Protein AF-A0A9D2N8C0-F1 (afdb_monomer)

Nearest PDB structures (foldseek):
  5eog-assembly4_F  TM=1.673E-01  e=1.410E-01  Homo sapiens
  2wl3-assembly1_C  TM=3.427E-01  e=4.414E+00  Rhodococcus sp. DK17
  4atb-assembly1_B  TM=2.463E-01  e=3.775E+00  Mus musculus

Solvent-accessible surface area (backbone atoms only — not comparable to full-atom values): 15698 Å² total; per-residue (Å²): 133,60,68,66,47,72,67,53,50,24,55,53,46,34,54,36,52,54,32,38,54,67,39,87,45,42,54,33,35,35,32,90,87,42,79,41,67,64,66,92,49,66,66,64,47,46,54,51,28,45,55,37,41,67,72,42,58,82,53,75,81,40,55,44,54,40,37,38,35,33,47,39,21,82,83,27,90,68,51,71,66,65,55,70,70,45,52,57,70,43,61,52,47,71,92,53,39,54,9,44,42,78,42,77,94,65,50,26,37,40,38,29,33,46,66,55,52,35,34,39,41,28,62,44,80,46,77,35,88,86,39,76,72,60,73,79,76,75,75,75,73,76,70,76,74,62,89,44,81,58,77,58,66,65,59,54,20,35,53,42,32,48,51,55,51,21,49,54,28,46,78,66,71,37,51,71,63,13,40,55,39,26,50,51,45,41,50,50,36,52,49,64,67,65,53,74,80,45,67,74,92,50,78,83,78,74,79,84,85,75,90,78,72,67,70,40,75,74,39,63,37,85,72,43,87,78,60,56,92,49,65,70,57,27,53,39,42,11,43,43,45,16,23,48,58,37,36,46,55,55,47,40,76,61,33,81,87,55,74,81,53,56,66,43,53,49,44,40,49,50,43,51,47,72,67,73,71,114

Structure (mmCIF, N/CA/C/O backbone):
data_AF-A0A9D2N8C0-F1
#
_entry.id   AF-A0A9D2N8C0-F1
#
loop_
_atom_site.group_PDB
_atom_site.id
_atom_site.type_symbol
_atom_site.label_atom_id
_atom_site.label_alt_id
_atom_site.label_comp_id
_atom_site.label_asym_id
_atom_site.label_entity_id
_atom_site.label_seq_id
_atom_site.pdbx_PDB_ins_code
_atom_site.Cartn_x
_atom_site.Cartn_y
_atom_site.Cartn_z
_atom_site.occupancy
_atom_site.B_iso_or_equiv
_atom_site.auth_seq_id
_atom_site.auth_comp_id
_atom_site.auth_asym_id
_atom_site.auth_atom_id
_atom_site.pdbx_PDB_model_num
ATOM 1 N N . MET A 1 1 ? 2.439 -18.214 -5.851 1.00 65.38 1 MET A N 1
ATOM 2 C CA . MET A 1 1 ? 1.787 -17.549 -6.999 1.00 65.38 1 MET A CA 1
ATOM 3 C C . MET A 1 1 ? 0.787 -16.574 -6.408 1.00 65.38 1 MET A C 1
ATOM 5 O O . MET A 1 1 ? 0.102 -16.974 -5.479 1.00 65.38 1 MET A O 1
ATOM 9 N N . ILE A 1 2 ? 0.792 -15.310 -6.834 1.00 83.88 2 ILE A N 1
ATOM 10 C CA . ILE A 1 2 ? -0.187 -14.323 -6.356 1.00 83.88 2 ILE A CA 1
ATOM 11 C C . ILE A 1 2 ? -1.500 -14.554 -7.097 1.00 83.88 2 ILE A C 1
ATOM 13 O O . ILE A 1 2 ? -1.480 -14.752 -8.309 1.00 83.88 2 ILE A O 1
ATOM 17 N N . GLU A 1 3 ? -2.610 -14.519 -6.367 1.00 83.88 3 GLU A N 1
ATOM 18 C CA . GLU A 1 3 ? -3.951 -14.600 -6.930 1.00 83.88 3 GLU A CA 1
ATOM 19 C C . GLU A 1 3 ? -4.860 -13.574 -6.246 1.00 83.88 3 GLU A C 1
ATOM 21 O O . GLU A 1 3 ? -5.157 -13.671 -5.053 1.00 83.88 3 GLU A O 1
ATOM 26 N N . ILE A 1 4 ? -5.280 -12.560 -7.003 1.00 85.44 4 ILE A N 1
ATOM 27 C CA . ILE A 1 4 ? -6.142 -11.484 -6.507 1.00 85.44 4 ILE A CA 1
ATOM 28 C C . ILE A 1 4 ? -7.529 -11.693 -7.102 1.00 85.44 4 ILE A C 1
ATOM 30 O O . ILE A 1 4 ? -7.830 -11.272 -8.220 1.00 85.44 4 ILE A O 1
ATOM 34 N N . ASN A 1 5 ? -8.375 -12.388 -6.354 1.00 86.62 5 ASN A N 1
ATOM 35 C CA . ASN A 1 5 ? -9.748 -12.671 -6.732 1.00 86.62 5 ASN A CA 1
ATOM 36 C C . ASN A 1 5 ? -10.676 -12.349 -5.547 1.00 86.62 5 ASN A C 1
ATOM 38 O O . ASN A 1 5 ? -10.231 -11.959 -4.466 1.00 86.62 5 ASN A O 1
ATOM 42 N N . ARG A 1 6 ? -11.989 -12.480 -5.746 1.00 89.38 6 ARG A N 1
ATOM 43 C CA . ARG A 1 6 ? -12.957 -12.177 -4.683 1.00 89.38 6 ARG A CA 1
ATOM 44 C C . ARG A 1 6 ? -12.774 -13.069 -3.460 1.00 89.38 6 ARG A C 1
ATOM 46 O O . ARG A 1 6 ? -12.931 -12.584 -2.352 1.00 89.38 6 ARG A O 1
ATOM 53 N N . GLU A 1 7 ? -12.466 -14.347 -3.641 1.00 90.25 7 GLU A N 1
ATOM 54 C CA . GLU A 1 7 ? -12.289 -15.292 -2.537 1.00 90.25 7 GLU A CA 1
ATOM 55 C C . GLU A 1 7 ? -11.093 -14.907 -1.666 1.00 90.25 7 GLU A C 1
ATOM 57 O O . GLU A 1 7 ? -11.271 -14.683 -0.469 1.00 90.25 7 GLU A O 1
ATOM 62 N N . THR A 1 8 ? -9.923 -14.686 -2.272 1.00 90.06 8 THR A N 1
ATOM 63 C CA . THR A 1 8 ? -8.728 -14.271 -1.529 1.00 90.06 8 THR A CA 1
ATOM 64 C C . THR A 1 8 ? -8.948 -12.926 -0.837 1.00 90.06 8 THR A C 1
ATOM 66 O O . THR A 1 8 ? -8.612 -12.772 0.336 1.00 90.06 8 THR A O 1
ATOM 69 N N . MET A 1 9 ? -9.600 -11.964 -1.502 1.00 91.31 9 MET A N 1
ATOM 70 C CA . MET A 1 9 ? -9.931 -10.669 -0.894 1.00 91.31 9 MET A CA 1
ATOM 71 C C . MET A 1 9 ? -10.890 -10.787 0.294 1.00 91.31 9 MET A C 1
ATOM 73 O O . MET A 1 9 ? -10.751 -10.038 1.260 1.00 91.31 9 MET A O 1
ATOM 77 N N . ARG A 1 10 ? -11.856 -11.712 0.252 1.00 93.62 10 ARG A N 1
ATOM 78 C CA . ARG A 1 10 ? -12.781 -11.954 1.372 1.00 93.62 10 ARG A CA 1
ATOM 79 C C . ARG A 1 10 ? -12.051 -12.522 2.578 1.00 93.62 10 ARG A C 1
ATOM 81 O O . ARG A 1 10 ? -12.295 -12.067 3.694 1.00 93.62 10 ARG A O 1
ATOM 88 N N . GLU A 1 11 ? -11.173 -13.495 2.358 1.00 92.25 11 GLU A N 1
ATOM 89 C CA . GLU A 1 11 ? -10.385 -14.108 3.427 1.00 92.25 11 GLU A CA 1
ATOM 90 C C . GLU A 1 11 ? -9.458 -13.090 4.087 1.00 92.25 11 GLU A C 1
ATOM 92 O O . GLU A 1 11 ? -9.459 -12.953 5.311 1.00 92.25 11 GLU A O 1
ATOM 97 N N . GLU A 1 12 ? -8.727 -12.322 3.284 1.00 92.12 12 GLU A N 1
ATOM 98 C CA . GLU A 1 12 ? -7.815 -11.291 3.774 1.00 92.12 12 GLU A CA 1
ATOM 99 C C . GLU A 1 12 ? -8.561 -10.176 4.508 1.00 92.12 12 GLU A C 1
ATOM 101 O O . GLU A 1 12 ? -8.192 -9.838 5.635 1.00 92.12 12 GLU A O 1
ATOM 106 N N . LEU A 1 13 ? -9.665 -9.663 3.948 1.00 93.75 13 LEU A N 1
ATOM 107 C CA . LEU A 1 13 ? -10.483 -8.657 4.626 1.00 93.75 13 LEU A CA 1
ATOM 108 C C . LEU A 1 13 ? -11.031 -9.178 5.961 1.00 93.75 13 LEU A C 1
ATOM 110 O O . LEU A 1 13 ? -11.012 -8.447 6.951 1.00 93.75 13 LEU A O 1
ATOM 114 N N . LEU A 1 14 ? -11.484 -10.435 6.017 1.00 94.38 14 LEU A N 1
ATOM 115 C CA . LEU A 1 14 ? -11.948 -11.051 7.259 1.00 94.38 14 LEU A CA 1
ATOM 116 C C . LEU A 1 14 ? -10.837 -11.069 8.318 1.00 94.38 14 LEU A C 1
ATOM 118 O O . LEU A 1 14 ? -11.088 -10.684 9.459 1.00 94.38 14 LEU A O 1
ATOM 122 N N . GLN A 1 15 ? -9.605 -11.452 7.960 1.00 92.50 15 GLN A N 1
ATOM 123 C CA . GLN A 1 15 ? -8.479 -11.432 8.905 1.00 92.50 15 GLN A CA 1
ATOM 124 C C . GLN A 1 15 ? -8.152 -10.015 9.397 1.00 92.50 15 GLN A C 1
ATOM 126 O O . GLN A 1 15 ? -7.870 -9.824 10.588 1.00 92.50 15 GLN A O 1
ATOM 131 N N . ARG A 1 16 ? -8.236 -9.001 8.521 1.00 93.00 16 ARG A N 1
ATOM 132 C CA . ARG A 1 16 ? -8.057 -7.599 8.935 1.00 93.00 16 ARG A CA 1
ATOM 133 C C . ARG A 1 16 ? -9.164 -7.160 9.882 1.00 93.00 16 ARG A C 1
ATOM 135 O O . ARG A 1 16 ? -8.855 -6.627 10.940 1.00 93.00 16 ARG A O 1
ATOM 142 N N . LEU A 1 17 ? -10.429 -7.447 9.579 1.00 94.56 17 LEU A N 1
ATOM 143 C CA . LEU A 1 17 ? -11.553 -7.110 10.459 1.00 94.56 17 LEU A CA 1
ATOM 144 C C . LEU A 1 17 ? -11.454 -7.795 11.828 1.00 94.56 17 LEU A C 1
ATOM 146 O O . LEU A 1 17 ? -11.720 -7.150 12.839 1.00 94.56 17 LEU A O 1
ATOM 150 N N . ILE A 1 18 ? -11.008 -9.055 11.888 1.00 93.75 18 ILE A N 1
ATOM 151 C CA . ILE A 1 18 ? -10.730 -9.749 13.158 1.00 93.75 18 ILE A CA 1
ATOM 152 C C . ILE A 1 18 ? -9.660 -8.993 13.957 1.00 93.75 18 ILE A C 1
ATOM 154 O O . ILE A 1 18 ? -9.837 -8.749 15.150 1.00 93.75 18 ILE A O 1
ATOM 158 N N . SER A 1 19 ? -8.570 -8.581 13.303 1.00 92.88 19 SER A N 1
ATOM 159 C CA . SER A 1 19 ? -7.482 -7.834 13.949 1.00 92.88 19 SER A CA 1
ATOM 160 C C . SER A 1 19 ? -7.954 -6.462 14.441 1.00 92.88 19 SER A C 1
ATOM 162 O O . SER A 1 19 ? -7.732 -6.110 15.597 1.00 92.88 19 SER A O 1
ATOM 164 N N . ILE A 1 20 ? -8.682 -5.724 13.603 1.00 94.56 20 ILE A N 1
ATOM 165 C CA . ILE A 1 20 ? -9.275 -4.418 13.915 1.00 94.56 20 ILE A CA 1
ATOM 166 C C . ILE A 1 20 ? -10.209 -4.527 15.127 1.00 94.56 20 ILE A C 1
ATOM 168 O O . ILE A 1 20 ? -10.086 -3.767 16.084 1.00 94.56 20 ILE A O 1
ATOM 172 N N . PHE A 1 21 ? -11.119 -5.502 15.131 1.00 94.94 21 PHE A N 1
ATOM 173 C CA . PHE A 1 21 ? -12.083 -5.674 16.216 1.00 94.94 21 PHE A CA 1
ATOM 174 C C . PHE A 1 21 ? -11.511 -6.334 17.468 1.00 9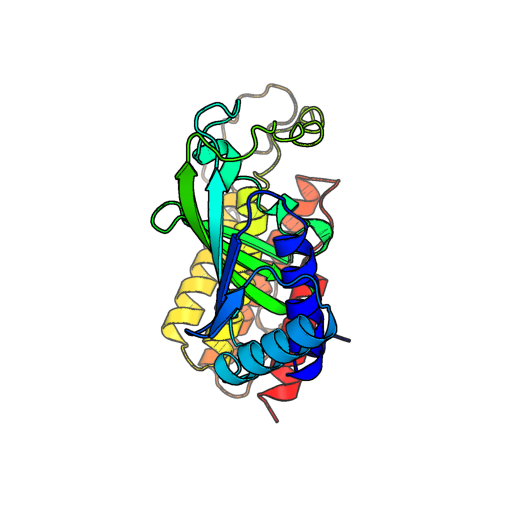4.94 21 PHE A C 1
ATOM 176 O O . PHE A 1 21 ? -12.155 -6.275 18.517 1.00 94.94 21 PHE A O 1
ATOM 183 N N . SER A 1 22 ? -10.294 -6.879 17.414 1.00 92.12 22 SER A N 1
ATOM 184 C CA . SER A 1 22 ? -9.589 -7.323 18.620 1.00 92.12 22 SER A CA 1
ATOM 185 C C . SER A 1 22 ? -9.235 -6.161 19.557 1.00 92.12 22 SER A C 1
ATOM 187 O O . SER A 1 22 ? -9.128 -6.359 20.766 1.00 92.12 22 SER A O 1
ATOM 189 N N . LEU A 1 23 ? -9.117 -4.938 19.026 1.00 92.38 23 LEU A N 1
ATOM 190 C CA . LEU A 1 23 ? -8.761 -3.757 19.804 1.00 92.38 23 LEU A CA 1
ATOM 191 C C . LEU A 1 23 ? -9.951 -3.254 20.640 1.00 92.38 23 LEU A C 1
ATOM 193 O O . LEU A 1 23 ? -11.056 -3.102 20.098 1.00 92.38 23 LEU A O 1
ATOM 197 N N . PRO A 1 24 ? -9.779 -2.999 21.951 1.00 90.56 24 PRO A N 1
ATOM 198 C CA . PRO A 1 24 ? -10.870 -2.598 22.841 1.00 90.56 24 PRO A CA 1
ATOM 199 C C . PRO A 1 24 ? -11.506 -1.261 22.451 1.00 90.56 24 PRO A C 1
ATOM 201 O O . PRO A 1 24 ? -12.715 -1.094 22.612 1.00 90.56 24 PRO A O 1
ATOM 204 N N . GLU A 1 25 ? -10.735 -0.338 21.884 1.00 94.06 25 GLU A N 1
ATOM 205 C CA . GLU A 1 25 ? -11.182 1.004 21.511 1.00 94.06 25 GLU A CA 1
ATOM 206 C C . GLU A 1 25 ? -11.980 1.064 20.197 1.00 94.06 25 GLU A C 1
ATOM 208 O O . GLU A 1 25 ? -12.691 2.037 19.935 1.00 94.06 25 GLU A O 1
ATOM 213 N N . THR A 1 26 ? -11.913 0.021 19.367 1.00 95.06 26 THR A N 1
ATOM 214 C CA . THR A 1 26 ? -12.667 -0.030 18.113 1.00 95.06 26 THR A CA 1
ATOM 215 C C . THR A 1 26 ? -14.134 -0.364 18.374 1.00 95.06 26 THR A C 1
ATOM 217 O O . THR A 1 26 ? -14.459 -1.254 19.166 1.00 95.06 26 THR A O 1
ATOM 220 N N . ARG A 1 27 ? -15.044 0.351 17.702 1.00 95.12 27 ARG A N 1
ATOM 221 C CA . ARG A 1 27 ? -16.499 0.168 17.858 1.00 95.12 27 ARG A CA 1
ATOM 222 C C . ARG A 1 27 ? -17.161 -0.441 16.634 1.00 95.12 27 ARG A C 1
ATOM 224 O O . ARG A 1 27 ? -17.997 -1.329 16.770 1.00 95.12 27 ARG A O 1
ATOM 231 N N . PHE A 1 28 ? -16.803 0.037 15.454 1.00 95.88 28 PHE A N 1
ATOM 232 C CA . PHE A 1 28 ? -17.341 -0.448 14.192 1.00 95.88 28 PHE A CA 1
ATOM 233 C C . PHE A 1 28 ? -16.414 -0.050 13.046 1.00 95.88 28 PHE A C 1
ATOM 235 O O . PHE A 1 28 ? -15.522 0.786 13.211 1.00 95.88 28 PHE A O 1
ATOM 242 N N . ALA A 1 29 ? -16.650 -0.648 11.886 1.00 96.62 29 ALA A N 1
ATOM 243 C CA . ALA A 1 29 ? -16.060 -0.237 10.627 1.00 96.62 29 ALA A CA 1
ATOM 244 C C . ALA A 1 29 ? -17.158 0.058 9.598 1.00 96.62 29 ALA A C 1
ATOM 246 O O . ALA A 1 29 ? -18.270 -0.466 9.688 1.00 96.62 29 ALA A O 1
ATOM 247 N N . VAL A 1 30 ? -16.847 0.888 8.609 1.00 96.44 30 VAL A N 1
ATOM 248 C CA . VAL A 1 30 ? -17.700 1.150 7.453 1.00 96.44 30 VAL A CA 1
ATOM 249 C C . VAL A 1 30 ? -16.901 0.904 6.182 1.00 96.44 30 VAL A C 1
ATOM 251 O O . VAL A 1 30 ? -15.849 1.504 5.978 1.00 96.44 30 VAL A O 1
ATOM 254 N N . ILE A 1 31 ? -17.420 0.039 5.309 1.00 95.25 31 ILE A N 1
ATOM 255 C CA . ILE A 1 31 ? -16.819 -0.267 4.002 1.00 95.25 31 ILE A CA 1
ATOM 256 C C . ILE A 1 31 ? -17.882 -0.054 2.927 1.00 95.25 31 ILE A C 1
ATOM 258 O O . ILE A 1 31 ? -18.914 -0.720 2.939 1.00 95.25 31 ILE A O 1
ATOM 262 N N . LYS A 1 32 ? -17.689 0.916 2.020 1.00 92.12 32 LYS A N 1
ATOM 263 C CA . LYS A 1 32 ? -18.677 1.304 0.980 1.00 92.12 32 LYS A CA 1
ATOM 264 C C . LYS A 1 32 ? -20.124 1.360 1.510 1.00 92.12 32 LYS A C 1
ATOM 266 O O . LYS A 1 32 ? -21.037 0.715 0.984 1.00 92.12 32 LYS A O 1
ATOM 271 N N . ARG A 1 33 ? -20.341 2.141 2.578 1.00 91.50 33 ARG A N 1
ATOM 272 C CA . ARG A 1 33 ? -21.641 2.321 3.269 1.00 91.50 33 ARG A CA 1
ATOM 273 C C . ARG A 1 33 ? -22.208 1.063 3.946 1.00 91.50 33 ARG A C 1
ATOM 275 O O . ARG A 1 33 ? -23.341 1.094 4.416 1.00 91.50 33 ARG A O 1
ATOM 282 N N . LEU A 1 34 ? -21.479 -0.051 3.980 1.00 94.38 34 LEU A N 1
ATOM 283 C CA . LEU A 1 34 ? -21.830 -1.196 4.812 1.00 94.38 34 LEU A CA 1
ATOM 284 C C . LEU A 1 34 ? -21.332 -0.928 6.227 1.00 94.38 34 LEU A C 1
ATOM 286 O O . LEU A 1 34 ? -20.128 -0.815 6.435 1.00 94.38 34 LEU A O 1
ATOM 290 N N . TYR A 1 35 ? -22.255 -0.825 7.177 1.00 95.25 35 TYR A N 1
ATOM 291 C CA . TYR A 1 35 ? -21.925 -0.757 8.594 1.00 95.25 35 TYR A CA 1
ATOM 292 C C . TYR A 1 35 ? -21.586 -2.157 9.108 1.00 95.25 35 TYR A C 1
ATOM 294 O O . TYR A 1 35 ? -22.390 -3.080 8.981 1.00 95.25 35 TYR A O 1
ATOM 302 N N . ILE A 1 36 ? -20.397 -2.301 9.683 1.00 94.88 36 ILE A N 1
ATOM 303 C CA . ILE A 1 36 ? -19.892 -3.542 10.261 1.00 94.88 36 ILE A CA 1
ATOM 304 C C . ILE A 1 36 ? -19.680 -3.273 11.755 1.00 94.88 36 ILE A C 1
ATOM 306 O O . ILE A 1 36 ? -18.655 -2.691 12.128 1.00 94.88 36 ILE A O 1
ATOM 310 N N . PRO A 1 37 ? -20.640 -3.629 12.626 1.00 93.62 37 PRO A N 1
ATOM 311 C CA . PRO A 1 37 ? -20.438 -3.490 14.060 1.00 93.62 37 PRO A CA 1
ATOM 312 C C . PRO A 1 37 ? -19.297 -4.399 14.506 1.00 93.62 37 PRO A C 1
ATOM 314 O O . PRO A 1 37 ? -19.072 -5.458 13.915 1.00 93.62 37 PRO A O 1
ATOM 317 N N . LYS A 1 38 ? -18.620 -4.028 15.596 1.00 91.00 38 LYS A N 1
ATOM 318 C CA . LYS A 1 38 ? -17.771 -4.966 16.328 1.00 91.00 38 LYS A CA 1
ATOM 319 C C . LYS A 1 38 ? -18.647 -6.117 16.834 1.00 91.00 38 LYS A C 1
ATOM 321 O O . LYS A 1 38 ? -19.318 -6.002 17.856 1.00 91.00 38 LYS A O 1
ATOM 326 N N . ALA A 1 39 ? -18.692 -7.193 16.057 1.00 75.44 39 ALA A N 1
ATOM 327 C CA . ALA A 1 39 ? -19.506 -8.366 16.318 1.00 75.44 39 ALA A CA 1
ATOM 328 C C . ALA A 1 39 ? -18.681 -9.428 17.048 1.00 75.44 39 ALA A C 1
ATOM 330 O O . ALA A 1 39 ? -17.515 -9.655 16.727 1.00 75.44 39 ALA A O 1
ATOM 331 N N . SER A 1 40 ? -19.304 -10.105 18.010 1.00 65.06 40 SER A N 1
ATOM 332 C CA . SER A 1 40 ? -18.699 -11.238 18.721 1.00 65.06 40 SER A CA 1
ATOM 333 C C . SER A 1 40 ? -18.771 -12.546 17.922 1.00 65.06 40 SER A C 1
ATOM 335 O O . SER A 1 40 ? -18.071 -13.500 18.249 1.00 65.06 40 SER A O 1
ATOM 337 N N . ASP A 1 41 ? -19.634 -12.605 16.902 1.00 86.81 41 ASP A N 1
ATOM 338 C CA . ASP A 1 41 ? -19.863 -13.788 16.074 1.00 86.81 41 ASP A CA 1
ATOM 339 C C . ASP A 1 41 ? -19.020 -13.740 14.791 1.00 86.81 41 ASP A C 1
ATOM 341 O O . ASP A 1 41 ? -19.142 -12.833 13.962 1.00 86.81 41 ASP A O 1
ATOM 345 N N . ARG A 1 42 ? -18.158 -14.748 14.635 1.00 87.75 42 ARG A N 1
ATOM 346 C CA . ARG A 1 42 ? -17.233 -14.879 13.509 1.00 87.75 42 ARG A CA 1
ATOM 347 C C . ARG A 1 42 ? -17.944 -15.179 12.191 1.00 87.75 42 ARG A C 1
ATOM 349 O O . ARG A 1 42 ? -17.477 -14.695 11.161 1.00 87.75 42 ARG A O 1
ATOM 356 N N . GLU A 1 43 ? -19.037 -15.941 12.199 1.00 90.12 43 GLU A N 1
ATOM 357 C CA . GLU A 1 43 ? -19.763 -16.251 10.958 1.00 90.12 43 GLU A CA 1
ATOM 358 C C . GLU A 1 43 ? -20.484 -15.004 10.436 1.00 90.12 43 GLU A C 1
ATOM 360 O O . GLU A 1 43 ? -20.348 -14.660 9.263 1.00 90.12 43 GLU A O 1
ATOM 365 N N . ALA A 1 44 ? -21.112 -14.226 11.325 1.00 91.00 44 ALA A N 1
ATOM 366 C CA . ALA A 1 44 ? -21.685 -12.930 10.958 1.00 91.00 44 ALA A CA 1
ATOM 367 C C . ALA A 1 44 ? -20.628 -11.971 10.373 1.00 91.00 44 ALA A C 1
ATOM 369 O O . ALA A 1 44 ? -20.885 -11.270 9.390 1.00 91.00 44 ALA A O 1
ATOM 370 N N . LEU A 1 45 ? -19.415 -11.952 10.942 1.00 93.38 45 LEU A N 1
ATOM 371 C CA . LEU A 1 45 ? -18.320 -11.13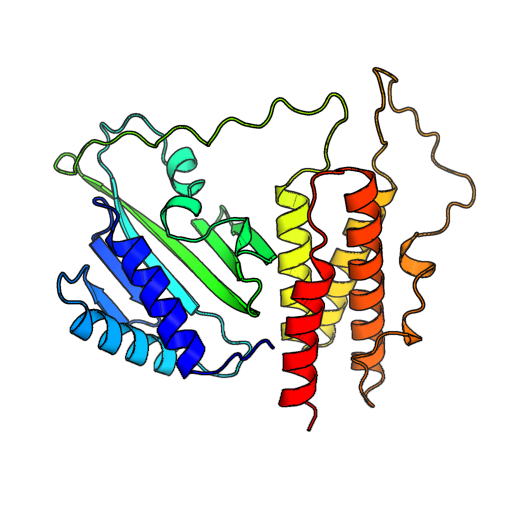2 10.422 1.00 93.38 45 LEU A CA 1
ATOM 372 C C . LEU A 1 45 ? -17.845 -11.597 9.037 1.00 93.38 45 LEU A C 1
ATOM 374 O O . LEU A 1 45 ? -17.548 -10.763 8.180 1.00 93.38 45 LEU A O 1
ATOM 378 N N . LYS A 1 46 ? -17.797 -12.912 8.801 1.00 94.19 46 LYS A N 1
ATOM 379 C CA . LYS A 1 46 ? -17.458 -13.506 7.500 1.00 94.19 46 LYS A CA 1
ATOM 380 C C . LYS A 1 46 ? -18.464 -13.105 6.420 1.00 94.19 46 LYS A C 1
ATOM 382 O O . LYS A 1 46 ? -18.048 -12.689 5.338 1.00 94.19 46 LYS A O 1
ATOM 387 N N . ASP A 1 47 ? -19.758 -13.142 6.726 1.00 94.31 47 ASP A N 1
ATOM 388 C CA . ASP A 1 47 ? -20.810 -12.715 5.797 1.00 94.31 47 ASP A CA 1
ATOM 389 C C . ASP A 1 47 ? -20.737 -11.212 5.488 1.00 94.31 47 ASP A C 1
ATOM 391 O O . ASP A 1 47 ? -20.911 -10.795 4.339 1.00 94.31 47 ASP A O 1
ATOM 395 N N . LEU A 1 48 ? -20.435 -10.37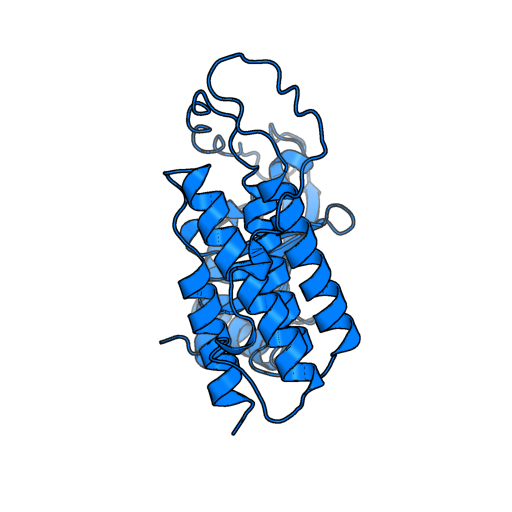9 6.490 1.00 94.56 48 LEU A N 1
ATOM 396 C CA . LEU A 1 48 ? -20.239 -8.938 6.299 1.00 94.56 48 LEU A CA 1
ATOM 397 C C . LEU A 1 48 ? -18.986 -8.633 5.466 1.00 94.56 48 LEU A C 1
ATOM 399 O O . LEU A 1 48 ? -19.042 -7.780 4.580 1.00 94.56 48 LEU A O 1
ATOM 403 N N . ALA A 1 49 ? -17.880 -9.349 5.689 1.00 93.62 49 ALA A N 1
ATOM 404 C CA . ALA A 1 49 ? -16.674 -9.237 4.869 1.00 93.62 49 ALA A CA 1
ATOM 405 C C . ALA A 1 49 ? -16.958 -9.620 3.406 1.00 93.62 49 ALA A C 1
ATOM 407 O O . ALA A 1 49 ? -16.545 -8.910 2.488 1.00 93.62 49 ALA A O 1
ATOM 408 N N . ALA A 1 50 ? -17.732 -10.688 3.180 1.00 94.12 50 ALA A N 1
ATOM 409 C CA . ALA A 1 50 ? -18.163 -11.087 1.844 1.00 94.12 50 ALA A CA 1
ATOM 410 C C . ALA A 1 50 ? -18.966 -9.988 1.140 1.00 94.12 50 ALA A C 1
ATOM 412 O O . ALA A 1 50 ? -18.644 -9.613 0.011 1.00 94.12 50 ALA A O 1
ATOM 413 N N . GLN A 1 51 ? -19.956 -9.414 1.825 1.00 94.38 51 GLN A N 1
ATOM 414 C CA . GLN A 1 51 ? -20.755 -8.309 1.292 1.00 94.38 51 GLN A CA 1
ATOM 415 C C . GLN A 1 51 ? -19.926 -7.047 1.023 1.00 94.38 51 GLN A C 1
ATOM 417 O O . GLN A 1 51 ? -20.175 -6.352 0.038 1.00 94.38 51 GLN A O 1
ATOM 422 N N . ALA A 1 52 ? -18.950 -6.739 1.878 1.00 93.62 52 ALA A N 1
ATOM 423 C CA . ALA A 1 52 ? -18.045 -5.613 1.686 1.00 93.62 52 ALA A CA 1
ATOM 424 C C . ALA A 1 52 ? -17.212 -5.777 0.406 1.00 93.62 52 ALA A C 1
ATOM 426 O O . ALA A 1 52 ? -17.165 -4.856 -0.409 1.00 93.62 52 ALA A O 1
ATOM 427 N N . VAL A 1 53 ? -16.622 -6.960 0.187 1.00 92.50 53 VAL A N 1
ATOM 428 C CA . VAL A 1 53 ? -15.856 -7.248 -1.036 1.00 92.50 53 VAL A CA 1
ATOM 429 C C . VAL A 1 53 ? -16.732 -7.128 -2.277 1.00 92.50 53 VAL A C 1
ATOM 431 O O . VAL A 1 53 ? -16.309 -6.484 -3.229 1.00 92.50 53 VAL A O 1
ATOM 434 N N . GLU A 1 54 ? -17.968 -7.638 -2.269 1.00 91.75 54 GLU A N 1
ATOM 435 C CA . GLU A 1 54 ? -18.869 -7.483 -3.425 1.00 91.75 54 GLU A CA 1
ATOM 436 C C . GLU A 1 54 ? -19.160 -6.016 -3.774 1.00 91.75 54 GLU A C 1
ATOM 438 O O . GLU A 1 54 ? -19.357 -5.687 -4.941 1.00 91.75 54 GLU A O 1
ATOM 443 N N . ARG A 1 55 ? -19.170 -5.115 -2.783 1.00 90.75 55 ARG A N 1
ATOM 444 C CA . ARG A 1 55 ? -19.380 -3.675 -3.010 1.00 90.75 55 ARG A CA 1
ATOM 445 C C . ARG A 1 55 ? -18.122 -2.940 -3.472 1.00 90.75 55 ARG A C 1
ATOM 447 O O . ARG A 1 55 ? -18.248 -1.890 -4.098 1.00 90.75 55 ARG A O 1
ATOM 454 N N . CYS A 1 56 ? -16.938 -3.444 -3.128 1.00 86.75 56 CYS A N 1
ATOM 455 C CA . CYS A 1 56 ? -15.652 -2.828 -3.473 1.00 86.75 56 CYS A CA 1
ATOM 456 C C . CYS A 1 56 ? -15.044 -3.381 -4.765 1.00 86.75 56 CYS A C 1
ATOM 458 O O . CYS A 1 56 ? -14.271 -2.684 -5.417 1.00 86.75 56 CYS A O 1
ATOM 460 N N . TYR A 1 57 ? -15.338 -4.634 -5.111 1.00 84.69 57 TYR A N 1
ATOM 461 C CA . TYR A 1 57 ? -14.672 -5.335 -6.200 1.00 84.69 57 TYR A CA 1
ATOM 462 C C . TYR A 1 57 ? -15.214 -4.889 -7.559 1.00 84.69 57 TYR A C 1
ATOM 464 O O . TYR A 1 57 ? -16.244 -5.376 -8.030 1.00 84.69 57 TYR A O 1
ATOM 472 N N . HIS A 1 58 ? -14.486 -3.992 -8.215 1.00 81.56 58 HIS A N 1
ATOM 473 C CA . HIS A 1 58 ? -14.706 -3.644 -9.619 1.00 81.56 58 HIS A CA 1
ATOM 474 C C . HIS A 1 58 ? -13.815 -4.485 -10.543 1.00 81.56 58 HIS A C 1
ATOM 476 O O . HIS A 1 58 ? -14.251 -4.935 -11.599 1.00 81.56 58 HIS A O 1
ATOM 482 N N . ASP A 1 59 ? -12.579 -4.718 -10.112 1.00 76.75 59 ASP A N 1
ATOM 483 C CA . ASP A 1 59 ? -11.508 -5.434 -10.801 1.00 76.75 59 ASP A CA 1
ATOM 484 C C . ASP A 1 59 ? -10.482 -5.956 -9.767 1.00 76.75 59 ASP A C 1
ATOM 486 O O . ASP A 1 59 ? -10.545 -5.643 -8.578 1.00 76.75 59 ASP A O 1
ATOM 490 N N . PHE A 1 60 ? -9.495 -6.742 -10.197 1.00 74.75 60 PHE A N 1
ATOM 491 C CA . PHE A 1 60 ? -8.404 -7.227 -9.329 1.00 74.75 60 PHE A CA 1
ATOM 492 C C . PHE A 1 60 ? -7.390 -6.126 -8.948 1.00 74.75 60 PHE A C 1
ATOM 494 O O . PHE A 1 60 ? -6.436 -6.392 -8.225 1.00 74.75 60 PHE A O 1
ATOM 501 N N . VAL A 1 61 ? -7.583 -4.887 -9.414 1.00 79.44 61 VAL A N 1
ATOM 502 C CA . VAL A 1 61 ? -6.869 -3.693 -8.942 1.00 79.44 61 VAL A CA 1
ATOM 503 C C . VAL A 1 61 ? -7.790 -2.831 -8.074 1.00 79.44 61 VAL A C 1
ATOM 505 O O . VAL A 1 61 ? -7.604 -1.623 -7.987 1.00 79.44 61 VAL A O 1
ATOM 508 N N . SER A 1 62 ? -8.812 -3.391 -7.432 1.00 80.50 62 SER A N 1
ATOM 509 C CA . SER A 1 62 ? -9.700 -2.625 -6.553 1.00 80.50 62 SER A CA 1
ATOM 510 C C . SER A 1 62 ? -9.077 -2.396 -5.177 1.00 80.50 62 SER A C 1
ATOM 512 O O . SER A 1 62 ? -8.413 -3.273 -4.627 1.00 80.50 62 SER A O 1
ATOM 514 N N . ASP A 1 63 ? -9.284 -1.194 -4.645 1.00 87.44 63 ASP A N 1
ATOM 515 C CA . ASP A 1 63 ? -8.911 -0.818 -3.281 1.00 87.44 63 ASP A CA 1
ATOM 516 C C . ASP A 1 63 ? -10.084 -1.112 -2.334 1.00 87.44 63 ASP A C 1
ATOM 518 O O . ASP A 1 63 ? -11.252 -0.990 -2.724 1.00 87.44 63 ASP A O 1
ATOM 522 N N . ILE A 1 64 ? -9.790 -1.502 -1.092 1.00 92.19 64 ILE A N 1
ATOM 523 C CA . ILE A 1 64 ? -10.801 -1.618 -0.037 1.00 92.19 64 ILE A CA 1
ATOM 524 C C . ILE A 1 64 ? -10.656 -0.436 0.921 1.00 92.19 64 ILE A C 1
ATOM 526 O O . ILE A 1 64 ? -9.713 -0.375 1.710 1.00 92.19 64 ILE A O 1
ATOM 530 N N . ASP A 1 65 ? -11.629 0.472 0.874 1.00 94.31 65 ASP A N 1
ATOM 531 C CA . ASP A 1 65 ? -11.697 1.625 1.773 1.00 94.31 65 ASP A CA 1
ATOM 532 C C . ASP A 1 65 ? -12.333 1.191 3.101 1.00 94.31 65 ASP A C 1
ATOM 534 O O . ASP A 1 65 ? -13.533 0.893 3.159 1.00 94.31 65 ASP A O 1
ATOM 538 N N . ILE A 1 66 ? -11.537 1.137 4.168 1.00 95.44 66 ILE A N 1
ATOM 539 C CA . ILE A 1 66 ? -11.980 0.758 5.510 1.00 95.44 66 ILE A CA 1
ATOM 540 C C . ILE A 1 66 ? -11.988 2.000 6.391 1.00 95.44 66 ILE A C 1
ATOM 542 O O . ILE A 1 66 ? -10.941 2.475 6.820 1.00 95.44 66 ILE A O 1
ATOM 546 N N . HIS A 1 67 ? -13.178 2.494 6.719 1.00 96.94 67 HIS A N 1
ATOM 547 C CA . HIS A 1 67 ? -13.345 3.529 7.733 1.00 96.94 67 HIS A CA 1
ATOM 548 C C . HIS A 1 67 ? -13.514 2.861 9.091 1.00 96.94 67 HIS A C 1
ATOM 550 O O . HIS A 1 67 ? -14.466 2.108 9.279 1.00 96.94 67 HIS A O 1
ATOM 556 N N . VAL A 1 68 ? -12.613 3.109 10.035 1.00 96.56 68 VAL A N 1
ATOM 557 C CA . VAL A 1 68 ? -12.671 2.505 11.369 1.00 96.56 68 VAL A CA 1
ATOM 558 C C . VAL A 1 68 ? -12.980 3.566 12.404 1.00 96.56 68 VAL A C 1
ATOM 560 O O . VAL A 1 68 ? -12.233 4.530 12.565 1.00 96.56 68 VAL A O 1
ATOM 563 N N . HIS A 1 69 ? -14.063 3.342 13.143 1.00 97.00 69 HIS A N 1
ATOM 564 C CA . HIS A 1 69 ? -14.449 4.205 14.242 1.00 97.00 69 HIS A CA 1
ATOM 565 C C . HIS A 1 69 ? -13.814 3.735 15.546 1.00 97.00 69 HIS A C 1
ATOM 567 O O . HIS A 1 69 ? -14.057 2.618 16.031 1.00 97.00 69 HIS A O 1
ATOM 573 N N . VAL A 1 70 ? -13.031 4.628 16.136 1.00 96.25 70 VAL A N 1
ATOM 574 C CA . VAL A 1 70 ? -12.269 4.399 17.357 1.00 96.25 70 VAL A CA 1
ATOM 575 C C . VAL A 1 70 ? -12.693 5.413 18.412 1.00 96.25 70 VAL A C 1
ATOM 577 O O . VAL A 1 70 ? -12.737 6.614 18.150 1.00 96.25 70 VAL A O 1
ATOM 580 N N . VAL A 1 71 ? -12.985 4.924 19.617 1.00 96.50 71 VAL A N 1
ATOM 581 C CA . VAL A 1 71 ? -13.308 5.760 20.778 1.00 96.50 71 VAL A CA 1
ATOM 582 C C . VAL A 1 71 ? -12.141 5.720 21.755 1.00 96.50 71 VAL A C 1
ATOM 584 O O . VAL A 1 71 ? -11.836 4.667 22.311 1.00 96.50 71 VAL A O 1
ATOM 587 N N . LEU A 1 72 ? -11.505 6.866 21.977 1.00 96.06 72 LEU A N 1
ATOM 588 C CA . LEU A 1 72 ? -10.339 7.011 22.845 1.00 96.06 72 LEU A CA 1
ATOM 589 C C . LEU A 1 72 ? -10.704 7.730 24.143 1.00 96.06 72 LEU A C 1
ATOM 591 O O . LEU A 1 72 ? -11.488 8.679 24.145 1.00 96.06 72 LEU A O 1
ATOM 595 N N . SER A 1 73 ? -10.085 7.322 25.249 1.00 95.81 73 SER A N 1
ATOM 596 C CA . SER A 1 73 ? -10.176 8.082 26.494 1.00 95.81 73 SER A CA 1
ATOM 597 C C . SER A 1 73 ? -9.226 9.288 26.457 1.00 95.81 73 SER A C 1
ATOM 599 O O . SER A 1 73 ? -8.040 9.099 26.160 1.00 95.81 73 SER A O 1
ATOM 601 N N . PRO A 1 74 ? -9.679 10.506 26.819 1.00 94.50 74 PRO A N 1
ATOM 602 C CA . PRO A 1 74 ? -8.809 11.677 26.943 1.00 94.50 74 PRO A CA 1
ATOM 603 C C . PRO A 1 74 ? -7.814 11.569 28.111 1.00 94.50 74 PRO A C 1
ATOM 605 O O . PRO A 1 74 ? -6.914 12.397 28.216 1.00 94.50 74 PRO A O 1
ATOM 608 N N . GLN A 1 75 ? -7.961 10.570 28.989 1.00 95.12 75 GLN A N 1
ATOM 609 C CA . GLN A 1 75 ? -7.009 10.266 30.060 1.00 95.12 75 GLN A CA 1
ATOM 610 C C . GLN A 1 75 ? -5.881 9.317 29.615 1.00 95.12 75 GLN A C 1
ATOM 612 O O . GLN A 1 75 ? -4.983 9.031 30.407 1.00 95.12 75 GLN A O 1
ATOM 617 N N . SER A 1 76 ? -5.909 8.818 28.375 1.00 94.12 76 SER A N 1
ATOM 618 C CA . SER A 1 76 ? -4.865 7.922 27.864 1.00 94.12 76 SER A CA 1
ATOM 619 C C . SER A 1 76 ? -3.533 8.668 27.677 1.00 94.12 76 SER A C 1
ATOM 621 O O . SER A 1 76 ? -3.536 9.799 27.189 1.00 94.12 76 SER A O 1
ATOM 623 N N . PRO A 1 77 ? -2.379 8.067 28.026 1.00 93.44 77 PRO A N 1
ATOM 624 C CA . PRO A 1 77 ? -1.079 8.738 28.033 1.00 93.44 77 PRO A CA 1
ATOM 625 C C . PRO A 1 77 ? -0.424 8.755 26.641 1.00 93.44 77 PRO A C 1
ATOM 627 O O . PRO A 1 77 ? 0.733 8.376 26.484 1.00 93.44 77 PRO A O 1
ATOM 630 N N . PHE A 1 78 ? -1.176 9.152 25.617 1.00 92.44 78 PHE A N 1
ATOM 631 C CA . PHE A 1 78 ? -0.681 9.330 24.256 1.00 92.44 78 PHE A CA 1
ATOM 632 C C . PHE A 1 78 ? -1.477 10.420 23.539 1.00 92.44 78 PHE A C 1
ATOM 634 O O . PHE A 1 78 ? -2.655 10.658 23.801 1.00 92.44 78 PHE A O 1
ATOM 641 N N . SER A 1 79 ? -0.827 11.077 22.593 1.00 91.50 79 SER A N 1
ATOM 642 C CA . SER A 1 79 ? -1.444 12.034 21.690 1.00 91.50 79 SER A CA 1
ATOM 643 C C . SER A 1 79 ? -2.200 11.336 20.558 1.00 91.50 79 SER A C 1
ATOM 645 O O . SER A 1 79 ? -1.933 10.191 20.183 1.00 91.50 79 SER A O 1
ATOM 647 N N . ARG A 1 80 ? -3.120 12.079 19.938 1.00 91.69 80 ARG A N 1
ATOM 648 C CA . ARG A 1 80 ? -3.800 11.665 18.704 1.00 91.69 80 ARG A CA 1
ATOM 649 C C . ARG A 1 80 ? -2.807 11.243 17.616 1.00 91.69 80 ARG A C 1
ATOM 651 O O . ARG A 1 80 ? -3.029 10.244 16.942 1.00 91.69 80 ARG A O 1
ATOM 658 N N . GLU A 1 81 ? -1.730 12.007 17.435 1.00 89.88 81 GLU A N 1
ATOM 659 C CA . GLU A 1 81 ? -0.728 11.725 16.404 1.00 89.88 81 GLU A CA 1
ATOM 660 C C . GLU A 1 81 ? 0.034 10.430 16.701 1.00 89.88 81 GLU A C 1
ATOM 662 O O . GLU A 1 81 ? 0.214 9.613 15.799 1.00 89.88 81 GLU A O 1
ATOM 667 N N . GLU A 1 82 ? 0.422 10.199 17.957 1.00 90.44 82 GLU A N 1
ATOM 668 C CA . GLU A 1 82 ? 1.052 8.939 18.365 1.00 90.44 82 GLU A CA 1
ATOM 669 C C . GLU A 1 82 ? 0.135 7.745 18.113 1.00 90.44 82 GLU A C 1
ATOM 671 O O . GLU A 1 82 ? 0.612 6.727 17.623 1.00 90.44 82 GLU A O 1
ATOM 676 N N . TYR A 1 83 ? -1.170 7.874 18.372 1.00 92.50 83 TYR A N 1
ATOM 677 C CA . TYR A 1 83 ? -2.142 6.818 18.085 1.00 92.50 83 TYR A CA 1
ATOM 678 C C . TYR A 1 83 ? -2.255 6.518 16.587 1.00 92.50 83 TYR A C 1
ATOM 680 O O . TYR A 1 83 ? -2.163 5.365 16.170 1.00 92.50 83 TYR A O 1
ATOM 688 N N . LEU A 1 84 ? -2.412 7.557 15.764 1.00 92.06 84 LEU A N 1
ATOM 689 C CA . LEU A 1 84 ? -2.567 7.415 14.315 1.00 92.06 84 LEU A CA 1
ATOM 690 C C . LEU A 1 84 ? -1.342 6.799 13.643 1.00 92.06 84 LEU A C 1
ATOM 692 O O . LEU A 1 84 ? -1.479 6.164 12.601 1.00 92.06 84 LEU A O 1
ATOM 696 N N . ARG A 1 85 ? -0.156 6.925 14.248 1.00 88.06 85 ARG A N 1
ATOM 697 C CA . ARG A 1 85 ? 1.065 6.274 13.759 1.00 88.06 85 ARG A CA 1
ATOM 698 C C . ARG A 1 85 ? 1.052 4.742 13.902 1.00 88.06 85 ARG A C 1
ATOM 700 O O . ARG A 1 85 ? 1.930 4.083 13.353 1.00 88.06 85 ARG A O 1
ATOM 707 N N . ARG A 1 86 ? 0.073 4.162 14.611 1.00 87.69 86 ARG A N 1
ATOM 708 C CA . ARG A 1 86 ? 0.045 2.744 15.016 1.00 87.69 86 ARG A CA 1
ATOM 709 C C . ARG A 1 86 ? -0.783 1.836 14.115 1.00 87.69 86 ARG A C 1
ATOM 711 O O . ARG A 1 86 ? -1.614 1.062 14.594 1.00 87.69 86 ARG A O 1
ATOM 718 N N . ILE A 1 87 ? -0.545 1.897 12.805 1.00 90.25 87 ILE A N 1
ATOM 719 C CA . ILE A 1 87 ? -1.212 0.998 11.847 1.00 90.25 87 ILE A CA 1
ATOM 720 C C . ILE A 1 87 ? -0.865 -0.485 12.095 1.00 90.25 87 ILE A C 1
ATOM 722 O O . ILE A 1 87 ? -1.669 -1.370 11.798 1.00 90.25 87 ILE A O 1
ATOM 726 N N . ASP A 1 88 ? 0.270 -0.752 12.756 1.00 88.44 88 ASP A N 1
ATOM 727 C CA . ASP A 1 88 ? 0.698 -2.074 13.231 1.00 88.44 88 ASP A CA 1
ATOM 728 C C . ASP A 1 88 ? -0.345 -2.750 14.132 1.00 88.44 88 ASP A C 1
ATOM 730 O O . ASP A 1 88 ? -0.536 -3.967 14.062 1.00 88.44 88 ASP A O 1
ATOM 734 N N . ARG A 1 89 ? -1.073 -1.965 14.940 1.00 89.31 89 ARG A N 1
ATOM 735 C CA . ARG A 1 89 ? -2.108 -2.481 15.851 1.00 89.31 89 ARG A CA 1
ATOM 736 C C . ARG A 1 89 ? -3.346 -2.989 15.117 1.00 89.31 89 ARG A C 1
ATOM 738 O O . ARG A 1 89 ? -4.057 -3.830 15.654 1.00 89.31 89 ARG A O 1
ATOM 745 N N . PHE A 1 90 ? -3.575 -2.537 13.887 1.00 90.94 90 PHE A N 1
ATOM 746 C CA . PHE A 1 90 ? -4.743 -2.895 13.076 1.00 90.94 90 PHE A CA 1
ATOM 747 C C . PHE A 1 90 ? -4.482 -4.079 12.139 1.00 90.94 90 PHE A C 1
ATOM 749 O O . PHE A 1 90 ? -5.217 -4.302 11.180 1.00 90.94 90 PHE A O 1
ATOM 756 N N . GLY A 1 91 ? -3.441 -4.867 12.427 1.00 87.75 91 GLY A N 1
ATOM 757 C CA . GLY A 1 91 ? -3.122 -6.072 11.672 1.00 87.75 91 GLY A CA 1
ATOM 758 C C . GLY A 1 91 ? -2.372 -5.806 10.370 1.00 87.75 91 GLY A C 1
ATOM 759 O O . GLY A 1 91 ? -2.336 -6.693 9.529 1.00 87.75 91 GLY A O 1
ATOM 760 N N . PHE A 1 92 ? -1.763 -4.630 10.190 1.00 90.50 92 PHE A N 1
ATOM 761 C CA . PHE A 1 92 ? -0.896 -4.332 9.048 1.00 90.50 92 PHE A CA 1
ATOM 762 C C . PHE A 1 92 ? 0.562 -4.308 9.497 1.00 90.50 92 PHE A C 1
ATOM 764 O O . PHE A 1 92 ? 1.085 -3.290 9.947 1.00 90.50 92 PHE A O 1
ATOM 771 N N . ARG A 1 93 ? 1.222 -5.465 9.414 1.00 87.12 93 ARG A N 1
ATOM 772 C CA . ARG A 1 93 ? 2.623 -5.607 9.825 1.00 87.12 93 ARG A CA 1
ATOM 773 C C . ARG A 1 93 ? 3.556 -5.260 8.673 1.00 87.12 93 ARG A C 1
ATOM 775 O O . ARG A 1 93 ? 3.270 -5.595 7.524 1.00 87.12 93 ARG A O 1
ATOM 782 N N . GLU A 1 94 ? 4.704 -4.658 8.978 1.00 82.12 94 GLU A N 1
ATOM 783 C CA . GLU A 1 94 ? 5.664 -4.235 7.951 1.00 82.12 94 GLU A CA 1
ATOM 784 C C . GLU A 1 94 ? 6.090 -5.397 7.041 1.00 82.12 94 GLU A C 1
ATOM 786 O O . GLU A 1 94 ? 6.146 -5.230 5.826 1.00 82.12 94 GLU A O 1
ATOM 791 N N . GLN A 1 95 ? 6.309 -6.600 7.588 1.00 86.25 95 GLN A N 1
ATOM 792 C CA . GLN A 1 95 ? 6.727 -7.750 6.781 1.00 86.25 95 GLN A CA 1
ATOM 793 C C . GLN A 1 95 ? 5.685 -8.219 5.752 1.00 86.25 95 GLN A C 1
ATOM 795 O O . GLN A 1 95 ? 6.065 -8.867 4.774 1.00 86.25 95 GLN A O 1
ATOM 800 N N . GLU A 1 96 ? 4.405 -7.903 5.964 1.00 90.25 96 GLU A N 1
ATOM 801 C CA . GLU A 1 96 ? 3.288 -8.238 5.069 1.00 90.25 96 GLU A CA 1
ATOM 802 C C . GLU A 1 96 ? 3.052 -7.136 4.026 1.00 90.25 96 GLU A C 1
ATOM 804 O O . GLU A 1 96 ? 2.471 -7.388 2.968 1.00 90.25 96 GLU A O 1
ATOM 809 N N . CYS A 1 97 ? 3.525 -5.920 4.305 1.00 92.88 97 CYS A N 1
ATOM 810 C CA . CYS A 1 97 ? 3.338 -4.758 3.454 1.00 92.88 97 CYS A CA 1
ATOM 811 C C . CYS A 1 97 ? 4.475 -4.635 2.434 1.00 92.88 97 CYS A C 1
ATOM 813 O O . CYS A 1 97 ? 5.659 -4.706 2.762 1.00 92.88 97 CYS A O 1
ATOM 815 N N . LEU A 1 98 ? 4.114 -4.397 1.178 1.00 94.94 98 LEU A N 1
ATOM 816 C CA . LEU A 1 98 ? 5.061 -3.971 0.155 1.00 94.94 98 LEU A CA 1
ATOM 817 C C . LEU A 1 98 ? 5.392 -2.481 0.346 1.00 94.94 98 LEU A C 1
ATOM 819 O O . LEU A 1 98 ? 6.562 -2.091 0.334 1.00 94.94 98 LEU A O 1
ATOM 823 N N . GLY A 1 99 ? 4.368 -1.667 0.600 1.00 94.00 99 GLY A N 1
ATOM 824 C CA . GLY A 1 99 ? 4.471 -0.222 0.764 1.00 94.00 99 GLY A CA 1
ATOM 825 C C . GLY A 1 99 ? 3.300 0.349 1.556 1.00 94.00 99 GLY A C 1
ATOM 826 O O . GLY A 1 99 ? 2.188 -0.177 1.517 1.00 94.00 99 GLY A O 1
ATOM 827 N N . VAL A 1 100 ? 3.574 1.420 2.296 1.00 94.31 100 VAL A N 1
ATOM 828 C CA . VAL A 1 100 ? 2.632 2.066 3.213 1.00 94.31 100 VAL A CA 1
ATOM 829 C C . VAL A 1 100 ? 2.895 3.573 3.215 1.00 94.31 100 VAL A C 1
ATOM 831 O O . VAL A 1 100 ? 4.050 3.993 3.308 1.00 94.31 100 VAL A O 1
ATOM 834 N N . ILE A 1 101 ? 1.842 4.384 3.121 1.00 93.69 101 ILE A N 1
ATOM 835 C CA . ILE A 1 101 ? 1.903 5.852 3.186 1.00 93.69 101 ILE A CA 1
ATOM 836 C C . ILE A 1 101 ? 0.834 6.359 4.149 1.00 93.69 101 ILE A C 1
ATOM 838 O O . ILE A 1 101 ? -0.304 5.905 4.089 1.00 93.69 101 ILE A O 1
ATOM 842 N N . PHE A 1 102 ? 1.173 7.337 4.988 1.00 93.31 102 PHE A N 1
ATOM 843 C CA . PHE A 1 102 ? 0.195 8.062 5.797 1.00 93.31 102 PHE A CA 1
ATOM 844 C C . PHE A 1 102 ? -0.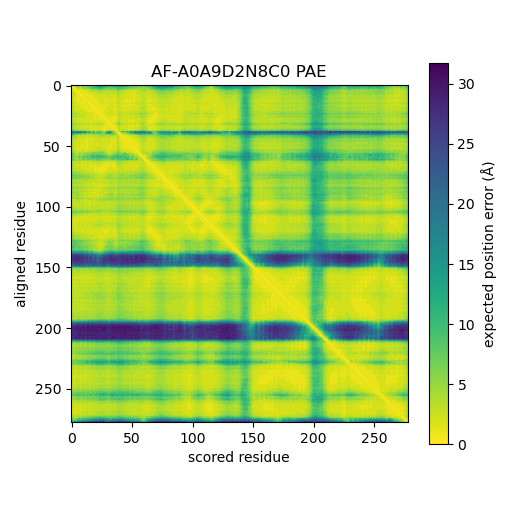096 9.442 5.199 1.00 93.31 102 PHE A C 1
ATOM 846 O O . PHE A 1 102 ? 0.803 10.275 5.084 1.00 93.31 102 PHE A O 1
ATOM 853 N N . ALA A 1 103 ? -1.353 9.687 4.834 1.00 91.69 103 ALA A N 1
ATOM 854 C CA . ALA A 1 103 ? -1.853 10.979 4.380 1.00 91.69 103 ALA A CA 1
ATOM 855 C C . ALA A 1 103 ? -2.460 11.738 5.569 1.00 91.69 103 ALA A C 1
ATOM 857 O O . ALA A 1 103 ? -3.603 11.489 5.963 1.00 91.69 103 ALA A O 1
ATOM 858 N N . LYS A 1 104 ? -1.684 12.665 6.145 1.00 88.25 104 LYS A N 1
ATOM 859 C CA . LYS A 1 104 ? -2.052 13.408 7.364 1.00 88.25 104 LYS A CA 1
ATOM 860 C C . LYS A 1 104 ? -3.326 14.235 7.198 1.00 88.25 104 LYS A C 1
ATOM 862 O O . LYS A 1 104 ? -4.079 14.385 8.148 1.00 88.25 104 LYS A O 1
ATOM 867 N N . GLU A 1 105 ? -3.580 14.753 6.001 1.00 88.38 105 GLU A N 1
ATOM 868 C CA . GLU A 1 105 ? -4.719 15.626 5.692 1.00 88.38 105 GLU A CA 1
ATOM 869 C C . GLU A 1 105 ? -6.066 14.905 5.811 1.00 88.38 105 GLU A C 1
ATOM 871 O O . GLU A 1 105 ? -7.106 15.542 5.954 1.00 88.38 105 GLU A O 1
ATOM 876 N N . THR A 1 106 ? -6.042 13.576 5.718 1.00 89.00 106 THR A N 1
ATOM 877 C CA . THR A 1 106 ? -7.231 12.714 5.707 1.00 89.00 106 THR A CA 1
ATOM 878 C C . THR A 1 106 ? -7.156 11.614 6.763 1.00 89.00 106 THR A C 1
ATOM 880 O O . THR A 1 106 ? -7.992 10.716 6.756 1.00 89.00 106 THR A O 1
ATOM 883 N N . ASP A 1 107 ? -6.131 11.642 7.623 1.00 93.00 107 ASP A N 1
ATOM 884 C CA . ASP A 1 107 ? -5.803 10.589 8.593 1.00 93.00 107 ASP A CA 1
ATOM 885 C C . ASP A 1 107 ? -5.922 9.173 8.006 1.00 93.00 107 ASP A C 1
ATOM 887 O O . ASP A 1 107 ? -6.470 8.252 8.618 1.00 93.00 107 ASP A O 1
ATOM 891 N N . THR A 1 108 ? -5.427 9.020 6.776 1.00 94.75 108 THR A N 1
ATOM 892 C CA . THR A 1 108 ? -5.592 7.804 5.981 1.00 94.75 108 THR A CA 1
ATOM 893 C C . THR A 1 108 ? -4.255 7.116 5.784 1.00 94.75 108 THR A C 1
ATOM 895 O O . THR A 1 108 ? -3.298 7.715 5.292 1.00 94.75 108 THR A O 1
ATOM 898 N N . TRP A 1 109 ? -4.199 5.832 6.111 1.00 95.88 109 TRP A N 1
ATOM 899 C CA . TRP A 1 109 ? -3.115 4.957 5.697 1.00 95.88 109 TRP A CA 1
ATOM 900 C C . TRP A 1 109 ? -3.454 4.300 4.373 1.00 95.88 109 TRP A C 1
ATOM 902 O O . TRP A 1 109 ? -4.449 3.593 4.267 1.00 95.88 109 TRP A O 1
ATOM 912 N N . ARG A 1 110 ? -2.596 4.490 3.379 1.00 95.44 110 ARG A N 1
ATOM 913 C CA . ARG A 1 110 ? -2.667 3.781 2.107 1.00 95.44 110 ARG A CA 1
ATOM 914 C C . ARG A 1 110 ? -1.668 2.646 2.109 1.00 95.44 110 ARG A C 1
ATOM 916 O O . ARG A 1 110 ? -0.485 2.860 2.374 1.00 95.44 110 ARG A O 1
ATOM 923 N N . ILE A 1 111 ? -2.147 1.443 1.839 1.00 95.56 111 ILE A N 1
ATOM 924 C CA . ILE A 1 111 ? -1.413 0.208 2.094 1.00 95.56 111 ILE A CA 1
ATOM 925 C C . ILE A 1 111 ? -1.474 -0.661 0.844 1.00 95.56 111 ILE A C 1
ATOM 927 O O . ILE A 1 111 ? -2.549 -0.890 0.296 1.00 95.56 111 ILE A O 1
ATOM 931 N N . ILE A 1 112 ? -0.323 -1.178 0.418 1.00 95.56 112 ILE A N 1
ATOM 932 C CA . ILE A 1 112 ? -0.220 -2.296 -0.523 1.00 95.56 112 ILE A CA 1
ATOM 933 C C . ILE A 1 112 ? 0.449 -3.463 0.201 1.00 95.56 112 ILE A C 1
ATOM 935 O O . ILE A 1 112 ? 1.572 -3.350 0.698 1.00 95.56 112 ILE A O 1
ATOM 939 N N . LEU A 1 113 ? -0.241 -4.595 0.256 1.00 94.56 113 LEU A N 1
ATOM 940 C CA . LEU A 1 113 ? 0.297 -5.851 0.760 1.00 94.56 113 LEU A CA 1
ATOM 941 C C . LEU A 1 113 ? 1.140 -6.545 -0.314 1.00 94.56 113 LEU A C 1
ATOM 943 O O . LEU A 1 113 ? 0.928 -6.367 -1.513 1.00 94.56 113 LEU A O 1
ATOM 947 N N . LYS A 1 114 ? 2.077 -7.397 0.109 1.00 93.44 114 LYS A N 1
ATOM 948 C CA . LYS A 1 114 ? 2.917 -8.193 -0.806 1.00 93.44 114 LYS A CA 1
ATOM 949 C C . LYS A 1 114 ? 2.126 -9.183 -1.661 1.00 93.44 114 LYS A C 1
ATOM 951 O O . LYS A 1 114 ? 2.594 -9.581 -2.718 1.00 93.44 114 LYS A O 1
ATOM 956 N N . ASN A 1 115 ? 0.920 -9.552 -1.231 1.00 91.56 115 ASN A N 1
ATOM 957 C CA . ASN A 1 115 ? -0.013 -10.359 -2.020 1.00 91.56 115 ASN A CA 1
ATOM 958 C C . ASN A 1 115 ? -0.787 -9.538 -3.077 1.00 91.56 115 ASN A C 1
ATOM 960 O O . ASN A 1 115 ? -1.629 -10.097 -3.771 1.00 91.56 115 ASN A O 1
ATOM 964 N N . GLY A 1 116 ? -0.529 -8.231 -3.204 1.00 91.50 116 GLY A N 1
ATOM 965 C CA . GLY A 1 116 ? -1.172 -7.356 -4.184 1.00 91.50 116 GLY A CA 1
ATOM 966 C C . GLY A 1 116 ? -2.429 -6.638 -3.698 1.00 91.50 116 GLY A C 1
ATOM 967 O O . GLY A 1 116 ? -2.904 -5.737 -4.387 1.00 91.50 116 GLY A O 1
ATOM 968 N N . MET A 1 117 ? -2.962 -6.984 -2.522 1.00 91.75 117 MET A N 1
ATOM 969 C CA . MET A 1 117 ? -4.170 -6.345 -1.997 1.00 91.75 117 MET A CA 1
ATOM 970 C C . MET A 1 117 ? -3.898 -4.951 -1.459 1.00 91.75 117 MET A C 1
ATOM 972 O O . MET A 1 117 ? -2.868 -4.696 -0.832 1.00 91.75 117 MET A O 1
ATOM 976 N N . ARG A 1 118 ? -4.858 -4.057 -1.683 1.00 93.06 118 ARG A N 1
ATOM 977 C CA . ARG A 1 118 ? -4.714 -2.634 -1.404 1.00 93.06 118 ARG A CA 1
ATOM 978 C C . ARG A 1 118 ? -5.836 -2.129 -0.516 1.00 93.06 118 ARG A C 1
ATOM 980 O O . ARG A 1 118 ? -6.995 -2.504 -0.697 1.00 93.06 118 ARG A O 1
ATOM 987 N N . TYR A 1 119 ? -5.467 -1.281 0.433 1.00 94.38 119 TYR A N 1
ATOM 988 C CA . TYR A 1 119 ? -6.375 -0.748 1.437 1.00 94.38 119 TYR A CA 1
ATOM 989 C C . TYR A 1 119 ? -6.130 0.743 1.626 1.00 94.38 119 TYR A C 1
ATOM 991 O O . TYR A 1 119 ? -4.982 1.159 1.789 1.00 94.38 119 TYR A O 1
ATOM 999 N N . ASP A 1 120 ? -7.218 1.504 1.690 1.00 95.31 120 ASP A N 1
ATOM 1000 C CA . ASP A 1 120 ? -7.228 2.835 2.287 1.00 95.31 120 ASP A CA 1
ATOM 1001 C C . ASP A 1 120 ? -7.876 2.693 3.669 1.00 95.31 120 ASP A C 1
ATOM 1003 O O . ASP A 1 120 ? -9.072 2.435 3.800 1.00 95.31 120 ASP A O 1
ATOM 1007 N N . PHE A 1 121 ? -7.065 2.792 4.717 1.00 96.50 121 PHE A N 1
ATOM 1008 C CA . PHE A 1 121 ? -7.483 2.646 6.104 1.00 96.50 121 PHE A CA 1
ATOM 1009 C C . PHE A 1 121 ? -7.641 4.024 6.744 1.00 96.50 121 PHE A C 1
ATOM 1011 O O . PHE A 1 121 ? -6.664 4.745 6.948 1.00 96.50 121 PHE A O 1
ATOM 1018 N N . ILE A 1 122 ? -8.880 4.388 7.054 1.00 96.25 122 ILE A N 1
ATOM 1019 C CA . ILE A 1 122 ? -9.282 5.743 7.420 1.00 96.25 122 ILE A CA 1
ATOM 1020 C C . ILE A 1 122 ? -9.721 5.743 8.880 1.00 96.25 122 ILE A C 1
ATOM 1022 O O . ILE A 1 122 ? -10.613 4.987 9.271 1.00 96.25 122 ILE A O 1
ATOM 1026 N N . PHE A 1 123 ? -9.111 6.606 9.687 1.00 95.31 123 PHE A N 1
ATOM 1027 C CA . PHE A 1 123 ? -9.450 6.734 11.098 1.00 95.31 123 PHE A CA 1
ATOM 1028 C C . PHE A 1 123 ? -10.578 7.739 11.333 1.00 95.31 123 PHE A C 1
ATOM 1030 O O . PHE A 1 123 ? -10.462 8.913 10.994 1.00 95.31 123 PHE A O 1
ATOM 1037 N N . GLU A 1 124 ? -11.628 7.303 12.025 1.00 95.12 124 GLU A N 1
ATOM 1038 C CA . GLU A 1 124 ? -12.636 8.180 12.617 1.00 95.12 124 GLU A CA 1
ATOM 1039 C C . GLU A 1 124 ? -12.484 8.142 14.142 1.00 95.12 124 GLU A C 1
ATOM 1041 O O . GLU A 1 124 ? -12.929 7.209 14.814 1.00 95.12 124 GLU A O 1
ATOM 1046 N N . LEU A 1 125 ? -11.774 9.134 14.686 1.00 95.12 125 LEU A N 1
ATOM 1047 C CA . LEU A 1 125 ? -11.457 9.204 16.112 1.00 95.12 125 LEU A CA 1
ATOM 1048 C C . LEU A 1 125 ? -12.480 10.058 16.860 1.00 95.12 125 LEU A C 1
ATOM 1050 O O . LEU A 1 125 ? -12.690 11.225 16.528 1.00 95.12 125 LEU A O 1
ATOM 1054 N N . THR A 1 126 ? -13.033 9.505 17.932 1.00 96.12 126 THR A N 1
ATOM 1055 C CA . THR A 1 126 ? -13.865 10.227 18.901 1.00 96.12 126 THR A CA 1
ATOM 1056 C C . THR A 1 126 ? -13.282 10.081 20.303 1.00 96.12 126 THR A C 1
ATOM 1058 O O . THR A 1 126 ? -12.580 9.113 20.594 1.00 96.12 126 THR A O 1
ATOM 1061 N N . PHE A 1 127 ? -13.543 11.061 21.169 1.00 95.38 127 PHE A N 1
ATOM 1062 C CA . PHE A 1 127 ? -13.043 11.071 22.543 1.00 95.38 127 PHE A CA 1
ATOM 1063 C C . PHE A 1 127 ? -14.199 10.975 23.534 1.00 95.38 127 PHE A C 1
ATOM 1065 O O . PHE A 1 127 ? -15.149 11.752 23.446 1.00 95.38 127 PHE A O 1
ATOM 1072 N N . ASP A 1 128 ? -14.099 10.049 24.485 1.00 95.62 128 ASP A N 1
ATOM 1073 C CA . ASP A 1 128 ? -15.113 9.807 25.514 1.00 95.62 128 ASP A CA 1
ATOM 1074 C C . ASP A 1 128 ? -14.441 9.582 26.877 1.00 95.62 128 ASP A C 1
ATOM 1076 O O . ASP A 1 128 ? -13.544 8.753 27.013 1.00 95.62 128 ASP A O 1
ATOM 1080 N N . SER A 1 129 ? -14.877 10.318 27.903 1.00 94.06 129 SER A N 1
ATOM 1081 C CA . SER A 1 129 ? -14.354 10.194 29.271 1.00 94.06 129 SER A CA 1
ATOM 1082 C C . SER A 1 129 ? -14.716 8.869 29.946 1.00 94.06 129 SER A C 1
ATOM 1084 O O . SER A 1 129 ? -14.091 8.516 30.941 1.00 94.06 129 SER A O 1
ATOM 1086 N N . GLN A 1 130 ? -15.711 8.147 29.420 1.00 93.88 130 GLN A N 1
ATOM 1087 C CA . GLN A 1 130 ? -16.103 6.815 29.883 1.00 93.88 130 GLN A CA 1
ATOM 1088 C C . GLN A 1 130 ? -15.394 5.685 29.122 1.00 93.88 130 GLN A C 1
ATOM 1090 O O . GLN A 1 130 ? -15.591 4.513 29.447 1.00 93.88 130 GLN A O 1
ATOM 1095 N N . ALA A 1 131 ? -14.588 6.002 28.102 1.00 93.31 131 ALA A N 1
ATOM 1096 C CA . ALA A 1 131 ? -13.816 4.994 27.388 1.00 93.31 131 ALA A CA 1
ATOM 1097 C C . ALA A 1 131 ? -12.701 4.405 28.264 1.00 93.31 131 ALA A C 1
ATOM 1099 O O . ALA A 1 131 ? -12.209 5.032 29.202 1.00 93.31 131 ALA A O 1
ATOM 1100 N N . GLU A 1 132 ? -12.285 3.187 27.926 1.00 91.44 132 GLU A N 1
ATOM 1101 C CA . GLU A 1 132 ? -11.198 2.500 28.616 1.00 91.44 132 GLU A CA 1
ATOM 1102 C C . GLU A 1 132 ? -9.876 3.263 28.445 1.00 91.44 132 GLU A C 1
ATOM 1104 O O . GLU A 1 132 ? -9.505 3.661 27.338 1.00 91.44 132 GLU A O 1
ATOM 1109 N N . VAL A 1 133 ? -9.166 3.462 29.556 1.00 93.06 133 VAL A N 1
ATOM 1110 C CA . VAL A 1 133 ? -7.818 4.033 29.563 1.00 93.06 133 VAL A CA 1
ATOM 1111 C C . VAL A 1 133 ? -6.827 2.912 29.300 1.00 93.06 133 VAL A C 1
ATOM 1113 O O . VAL A 1 133 ? -6.779 1.933 30.042 1.00 93.06 133 VAL A O 1
ATOM 1116 N N . PHE A 1 134 ? -5.991 3.079 28.285 1.00 91.31 134 PHE A N 1
ATOM 1117 C CA . PHE A 1 134 ? -4.909 2.149 27.989 1.00 91.31 134 PHE A CA 1
ATOM 1118 C C . PHE A 1 134 ? -3.661 2.913 27.570 1.00 91.31 134 PHE A C 1
ATOM 1120 O O . PHE A 1 134 ? -3.729 4.064 27.146 1.00 91.31 134 PHE A O 1
ATOM 1127 N N . SER A 1 135 ? -2.513 2.255 27.665 1.00 89.75 135 SER A N 1
ATOM 1128 C CA . SER A 1 135 ? -1.258 2.769 27.126 1.00 89.75 135 SER A CA 1
ATOM 1129 C C . SER A 1 135 ? -0.963 2.094 25.798 1.00 89.75 135 SER A C 1
ATOM 1131 O O . SER A 1 135 ? -1.202 0.895 25.630 1.00 89.75 135 SER A O 1
ATOM 1133 N N . LEU A 1 136 ? -0.394 2.844 24.857 1.00 88.06 136 LEU A N 1
ATOM 1134 C CA . LEU A 1 136 ? 0.196 2.227 23.680 1.00 88.06 136 LEU A CA 1
ATOM 1135 C C . LEU A 1 136 ? 1.440 1.445 24.123 1.00 88.06 136 LEU A C 1
ATOM 1137 O O . LEU A 1 136 ? 2.249 1.986 24.882 1.00 88.06 136 LEU A O 1
ATOM 1141 N N . PRO A 1 137 ? 1.627 0.193 23.666 1.00 82.38 137 PRO A N 1
ATOM 1142 C CA . PRO A 1 137 ? 2.901 -0.478 23.873 1.00 82.38 137 PRO A CA 1
ATOM 1143 C C . PRO A 1 137 ? 4.004 0.380 23.240 1.00 82.38 137 PRO A C 1
ATOM 1145 O O . PRO A 1 137 ? 3.731 1.030 22.224 1.00 82.38 137 PRO A O 1
ATOM 1148 N N . PRO A 1 138 ? 5.225 0.412 23.796 1.00 73.31 138 PRO A N 1
ATOM 1149 C CA . PRO A 1 138 ? 6.324 1.123 23.157 1.00 73.31 138 PRO A CA 1
ATOM 1150 C C . PRO A 1 138 ? 6.452 0.648 21.707 1.00 73.31 138 PRO A C 1
ATOM 1152 O O . PRO A 1 138 ? 6.211 -0.527 21.408 1.00 73.31 138 PRO A O 1
ATOM 1155 N N . LEU A 1 139 ? 6.778 1.564 20.792 1.00 67.50 139 LEU A N 1
ATOM 1156 C CA . LEU A 1 139 ? 7.255 1.155 19.474 1.00 67.50 139 LEU A CA 1
ATOM 1157 C C . LEU A 1 139 ? 8.430 0.212 19.744 1.00 67.50 139 LEU A C 1
ATOM 1159 O O . LEU A 1 139 ? 9.334 0.595 20.487 1.00 67.50 139 LEU A O 1
ATOM 1163 N N . SER A 1 140 ? 8.345 -1.037 19.270 1.00 56.59 140 SER A N 1
ATOM 1164 C CA . SER A 1 140 ? 9.402 -2.037 19.461 1.00 56.59 140 SER A CA 1
ATOM 1165 C C . SER A 1 140 ? 10.736 -1.372 19.170 1.00 56.59 140 SER A C 1
ATOM 1167 O O . SER A 1 140 ? 10.834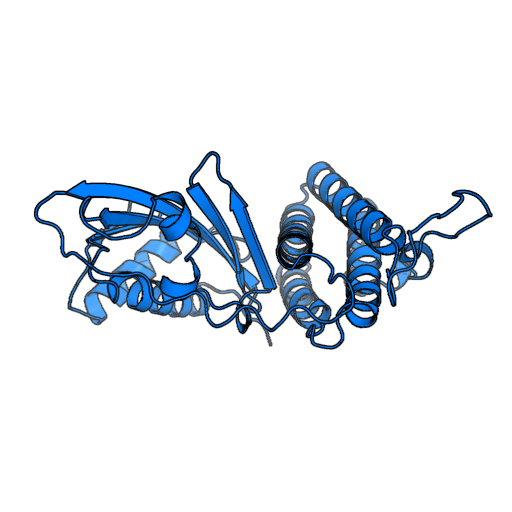 -0.778 18.096 1.00 56.59 140 SER A O 1
ATOM 1169 N N . ASP A 1 141 ? 11.655 -1.424 20.145 1.00 45.03 141 ASP A N 1
ATOM 1170 C CA . ASP A 1 141 ? 12.906 -0.662 20.199 1.00 45.03 141 ASP A CA 1
ATOM 1171 C C . ASP A 1 141 ? 13.359 -0.242 18.806 1.00 45.03 141 ASP A C 1
ATOM 1173 O O . ASP A 1 141 ? 13.666 -1.111 17.983 1.00 45.03 141 ASP A O 1
ATOM 1177 N N . GLU A 1 142 ? 13.384 1.070 18.534 1.00 46.12 142 GLU A N 1
ATOM 1178 C CA . GLU A 1 142 ? 14.113 1.572 17.375 1.00 46.12 142 GLU A CA 1
ATOM 1179 C C . GLU A 1 142 ? 15.473 0.869 17.407 1.00 46.12 142 GLU A C 1
ATOM 1181 O O . GLU A 1 142 ? 16.211 1.036 18.391 1.00 46.12 142 GLU A O 1
ATOM 1186 N N . PRO A 1 143 ? 15.797 0.004 16.425 1.00 42.28 143 PRO A N 1
ATOM 1187 C CA . PRO A 1 143 ? 17.088 -0.646 16.428 1.00 42.28 143 PRO A CA 1
ATOM 1188 C C . PRO A 1 143 ? 18.094 0.488 16.489 1.00 42.28 143 PRO A C 1
ATOM 1190 O O . PRO A 1 143 ? 18.000 1.403 15.668 1.00 42.28 143 PRO A O 1
ATOM 1193 N N . ARG A 1 144 ? 18.976 0.459 17.506 1.00 44.28 144 ARG A N 1
ATOM 1194 C CA . ARG A 1 144 ? 20.061 1.435 17.681 1.00 44.28 144 ARG A CA 1
ATOM 1195 C C . ARG A 1 144 ? 20.543 1.804 16.291 1.00 44.28 144 ARG A C 1
ATOM 1197 O O . ARG A 1 144 ? 21.043 0.916 15.596 1.00 44.28 144 ARG A O 1
ATOM 1204 N N . LEU A 1 145 ? 20.276 3.048 15.877 1.00 45.47 145 LEU A N 1
ATOM 1205 C CA . LEU A 1 145 ? 20.538 3.485 14.512 1.00 45.47 145 LEU A CA 1
ATOM 1206 C C . LEU A 1 145 ? 21.956 3.025 14.168 1.00 45.47 145 LEU A C 1
ATOM 1208 O O . LEU A 1 145 ? 22.873 3.306 14.950 1.00 45.47 145 LEU A O 1
ATOM 1212 N N . PRO A 1 146 ? 22.159 2.256 13.086 1.00 49.88 146 PRO A N 1
ATOM 1213 C CA . PRO A 1 146 ? 23.510 1.909 12.694 1.00 49.88 146 PRO A CA 1
ATOM 1214 C C . PRO A 1 146 ? 24.305 3.206 12.520 1.00 49.88 146 PRO A C 1
ATOM 1216 O O . PRO A 1 146 ? 23.744 4.251 12.196 1.00 49.88 146 PRO A O 1
ATOM 1219 N N . GLU A 1 147 ? 25.622 3.152 12.721 1.00 49.53 147 GLU A N 1
ATOM 1220 C CA . GLU A 1 147 ? 26.516 4.324 12.660 1.00 49.53 147 GLU A CA 1
ATOM 1221 C C . GLU A 1 147 ? 26.477 5.088 11.313 1.00 49.53 147 GLU A C 1
ATOM 1223 O O . GLU A 1 147 ? 27.101 6.140 11.166 1.00 49.53 147 GLU A O 1
ATOM 1228 N N . VAL A 1 148 ? 25.755 4.565 10.318 1.00 53.78 148 VAL A N 1
ATOM 1229 C CA . VAL A 1 148 ? 25.559 5.125 8.980 1.00 53.78 148 VAL A CA 1
ATOM 1230 C C . VAL A 1 148 ? 24.126 5.662 8.871 1.00 53.78 148 VAL A C 1
ATOM 1232 O O . VAL A 1 148 ? 23.196 4.928 9.209 1.00 53.78 148 VAL A O 1
ATOM 1235 N N . PRO A 1 149 ? 23.898 6.886 8.348 1.00 56.12 149 PRO A N 1
ATOM 1236 C CA . PRO A 1 149 ? 22.546 7.374 8.109 1.00 56.12 149 PRO A CA 1
ATOM 1237 C C . PRO A 1 149 ? 21.839 6.452 7.112 1.00 56.12 149 PRO A C 1
ATOM 1239 O O . PRO A 1 149 ? 22.195 6.389 5.931 1.00 56.12 149 PRO A O 1
ATOM 1242 N N . LEU A 1 150 ? 20.849 5.715 7.614 1.00 69.81 150 LEU A N 1
ATOM 1243 C CA . LEU A 1 150 ? 19.972 4.889 6.798 1.00 69.81 150 LEU A CA 1
ATOM 1244 C C . LEU A 1 150 ? 19.066 5.784 5.955 1.00 69.81 150 LEU A C 1
ATOM 1246 O O . LEU A 1 150 ? 18.666 6.873 6.371 1.00 69.81 150 LEU A O 1
ATOM 1250 N N . TRP A 1 151 ? 18.716 5.309 4.763 1.00 79.62 151 TRP A N 1
ATOM 1251 C CA . TRP A 1 151 ? 17.619 5.914 4.018 1.00 79.62 151 TRP A CA 1
ATOM 1252 C C . TRP A 1 151 ? 16.320 5.747 4.826 1.00 79.62 151 TRP A C 1
ATOM 1254 O O . TRP A 1 151 ? 16.076 4.635 5.306 1.00 79.62 151 TRP A O 1
ATOM 1264 N N . PRO A 1 152 ? 15.492 6.795 4.999 1.00 84.38 152 PRO A N 1
ATOM 1265 C CA . PRO A 1 152 ? 14.305 6.708 5.845 1.00 84.38 152 PRO A CA 1
ATOM 1266 C C . PRO A 1 152 ? 13.361 5.581 5.409 1.00 84.38 152 PRO A C 1
ATOM 1268 O O . PRO A 1 152 ? 13.010 5.484 4.230 1.00 84.38 152 PRO A O 1
ATOM 1271 N N . ALA A 1 153 ? 12.902 4.762 6.361 1.00 84.19 153 ALA A N 1
ATOM 1272 C CA . ALA A 1 153 ? 11.972 3.661 6.090 1.00 84.19 153 ALA A CA 1
ATOM 1273 C C . ALA A 1 153 ? 10.674 4.147 5.418 1.00 84.19 153 ALA A C 1
ATOM 1275 O O . ALA A 1 153 ? 10.140 3.481 4.534 1.00 84.19 153 ALA A O 1
ATOM 1276 N N . GLU A 1 154 ? 10.215 5.356 5.752 1.00 86.31 154 GLU A N 1
ATOM 1277 C CA . GLU A 1 154 ? 9.063 6.001 5.111 1.00 86.31 154 GLU A CA 1
ATOM 1278 C C . GLU A 1 154 ? 9.273 6.247 3.608 1.00 86.31 154 GLU A C 1
ATOM 1280 O O . GLU A 1 154 ? 8.338 6.095 2.822 1.00 86.31 154 GLU A O 1
ATOM 1285 N N . ASN A 1 155 ? 10.491 6.597 3.177 1.00 90.88 155 ASN A N 1
ATOM 1286 C CA . ASN A 1 155 ? 10.801 6.778 1.754 1.00 90.88 155 ASN A CA 1
ATOM 1287 C C . ASN A 1 155 ? 10.781 5.432 1.022 1.00 90.88 155 ASN A C 1
ATOM 1289 O O . ASN A 1 155 ? 10.241 5.334 -0.077 1.00 90.88 155 ASN A O 1
ATOM 1293 N N . ILE A 1 156 ? 11.305 4.375 1.655 1.00 92.06 156 ILE A N 1
ATOM 1294 C CA . ILE A 1 156 ? 11.234 3.000 1.142 1.00 92.06 156 ILE A CA 1
ATOM 1295 C C . ILE A 1 156 ? 9.773 2.585 0.956 1.00 92.06 156 ILE A C 1
ATOM 1297 O O . ILE A 1 156 ? 9.373 2.225 -0.149 1.00 92.06 156 ILE A O 1
ATOM 1301 N N . SER A 1 157 ? 8.963 2.675 2.011 1.00 92.31 157 SER A N 1
ATOM 1302 C CA . SER A 1 157 ? 7.554 2.276 1.978 1.00 92.31 157 SER A CA 1
ATOM 1303 C C . SER A 1 157 ? 6.741 3.076 0.958 1.00 92.31 157 SER A C 1
ATOM 1305 O O . SER A 1 157 ? 5.925 2.494 0.242 1.00 92.31 157 SER A O 1
ATOM 1307 N N . ARG A 1 158 ? 7.010 4.378 0.820 1.00 94.75 158 ARG A N 1
ATOM 1308 C CA . ARG A 1 158 ? 6.392 5.230 -0.201 1.00 94.75 158 ARG A CA 1
ATOM 1309 C C . ARG A 1 158 ? 6.790 4.840 -1.619 1.00 94.75 158 ARG A C 1
ATOM 1311 O O . ARG A 1 158 ? 5.907 4.719 -2.458 1.00 94.75 158 ARG A O 1
ATOM 1318 N N . PHE A 1 159 ? 8.073 4.599 -1.892 1.00 96.88 159 PHE A N 1
ATOM 1319 C CA . PHE A 1 159 ? 8.534 4.193 -3.224 1.00 96.88 159 PHE A CA 1
ATOM 1320 C C . PHE A 1 159 ? 7.803 2.938 -3.720 1.00 96.88 159 PHE A C 1
ATOM 1322 O O . PHE A 1 159 ? 7.323 2.887 -4.854 1.00 96.88 159 PHE A O 1
ATOM 1329 N N . TRP A 1 160 ? 7.672 1.932 -2.855 1.00 97.00 160 TRP A N 1
ATOM 1330 C CA . TRP A 1 160 ? 7.004 0.680 -3.204 1.00 97.00 160 TRP A CA 1
ATOM 1331 C C . TRP A 1 160 ? 5.488 0.825 -3.347 1.00 97.00 160 TRP A C 1
ATOM 1333 O O . TRP A 1 160 ? 4.905 0.222 -4.251 1.00 97.00 160 TRP A O 1
ATOM 1343 N N . PHE A 1 161 ? 4.857 1.670 -2.527 1.00 95.38 161 PHE A N 1
ATOM 1344 C CA . PHE A 1 161 ? 3.449 2.022 -2.707 1.00 95.38 161 PHE A CA 1
ATOM 1345 C C . PHE A 1 161 ? 3.211 2.711 -4.058 1.00 95.38 161 PHE A C 1
ATOM 1347 O O . PHE A 1 161 ? 2.375 2.263 -4.843 1.00 95.38 161 PHE A O 1
ATOM 1354 N N . GLU A 1 162 ? 3.991 3.749 -4.370 1.00 96.19 162 GLU A N 1
ATOM 1355 C CA . GLU A 1 162 ? 3.884 4.493 -5.631 1.00 96.19 162 GLU A CA 1
ATOM 1356 C C . GLU A 1 162 ? 4.185 3.610 -6.847 1.00 96.19 162 GLU A C 1
ATOM 1358 O O . GLU A 1 162 ? 3.546 3.750 -7.888 1.00 96.19 162 GLU A O 1
ATOM 1363 N N . SER A 1 163 ? 5.091 2.637 -6.706 1.00 97.50 163 SER A N 1
ATOM 1364 C CA . SER A 1 163 ? 5.366 1.641 -7.746 1.00 97.50 163 SER A CA 1
ATOM 1365 C C . SER A 1 163 ? 4.130 0.801 -8.052 1.00 97.50 163 SER A C 1
ATOM 1367 O O . SER A 1 163 ? 3.739 0.680 -9.212 1.00 97.50 163 SER A O 1
ATOM 1369 N N . SER A 1 164 ? 3.457 0.277 -7.022 1.00 95.56 164 SER A N 1
ATOM 1370 C CA . SER A 1 164 ? 2.200 -0.453 -7.215 1.00 95.56 164 SER A CA 1
ATOM 1371 C C . SER A 1 164 ? 1.105 0.435 -7.807 1.00 95.56 164 SER A C 1
ATOM 1373 O O . SER A 1 164 ? 0.307 -0.044 -8.613 1.00 95.56 164 SER A O 1
ATOM 1375 N N . TYR A 1 165 ? 1.041 1.706 -7.416 1.00 93.56 165 TYR A N 1
ATOM 1376 C CA . TYR A 1 165 ? 0.044 2.648 -7.917 1.00 93.56 165 TYR A CA 1
ATOM 1377 C C . TYR A 1 165 ? 0.285 3.023 -9.389 1.00 93.56 165 TYR A C 1
ATOM 1379 O O . TYR A 1 1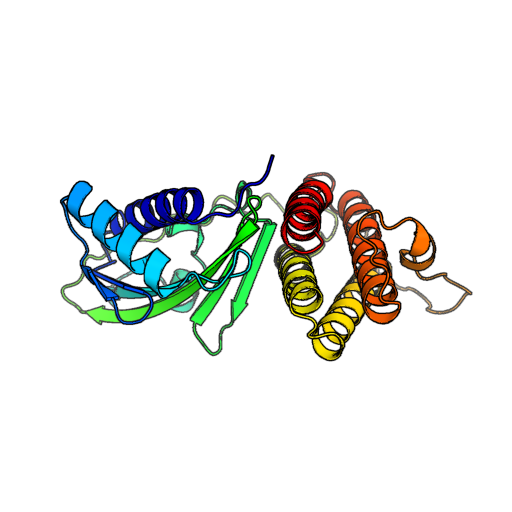65 ? -0.663 3.098 -10.172 1.00 93.56 165 TYR A O 1
ATOM 1387 N N . ALA A 1 166 ? 1.545 3.167 -9.810 1.00 96.31 166 ALA A N 1
ATOM 1388 C CA . ALA A 1 166 ? 1.902 3.338 -11.216 1.00 96.31 166 ALA A CA 1
ATOM 1389 C C . ALA A 1 166 ? 1.426 2.145 -12.062 1.00 96.31 166 ALA A C 1
ATOM 1391 O O . ALA A 1 166 ? 0.832 2.350 -13.123 1.00 96.31 166 ALA A O 1
ATOM 1392 N N . LEU A 1 167 ? 1.603 0.911 -11.566 1.00 95.25 167 LEU A N 1
ATOM 1393 C CA . LEU A 1 167 ? 1.111 -0.292 -12.244 1.00 95.25 167 LEU A CA 1
ATOM 1394 C C . LEU A 1 167 ? -0.412 -0.276 -12.396 1.00 95.25 167 LEU A C 1
ATOM 1396 O O . LEU A 1 167 ? -0.913 -0.514 -13.491 1.00 95.25 167 LEU A O 1
ATOM 1400 N N . THR A 1 168 ? -1.173 0.047 -11.348 1.00 92.50 168 THR A N 1
ATOM 1401 C CA . THR A 1 168 ? -2.643 0.028 -11.455 1.00 92.50 168 THR A CA 1
ATOM 1402 C C . THR A 1 168 ? -3.182 1.085 -12.413 1.00 92.50 168 THR A C 1
ATOM 1404 O O . THR A 1 168 ? -4.174 0.841 -13.094 1.00 92.50 168 THR A O 1
ATOM 1407 N N . ARG A 1 169 ? -2.522 2.244 -12.523 1.00 93.94 169 ARG A N 1
ATOM 1408 C CA . ARG A 1 169 ? -2.847 3.258 -13.539 1.00 93.94 169 ARG A CA 1
ATOM 1409 C C . ARG A 1 169 ? -2.482 2.795 -14.945 1.00 93.94 169 ARG A C 1
ATOM 1411 O O . ARG A 1 169 ? -3.280 2.986 -15.858 1.00 93.94 169 ARG A O 1
ATOM 1418 N N . LEU A 1 170 ? -1.320 2.166 -15.105 1.00 94.94 170 LEU A N 1
ATOM 1419 C CA . LEU A 1 170 ? -0.856 1.636 -16.384 1.00 94.94 170 LEU A CA 1
ATOM 1420 C C . LEU A 1 170 ? -1.827 0.587 -16.943 1.00 94.94 170 LEU A C 1
ATOM 1422 O O . LEU A 1 170 ? -2.223 0.673 -18.099 1.00 94.94 170 LEU A O 1
ATOM 1426 N N . TYR A 1 171 ? -2.263 -0.348 -16.098 1.00 92.44 171 TYR A N 1
ATOM 1427 C CA . TYR A 1 171 ? -3.195 -1.422 -16.455 1.00 92.44 171 TYR A CA 1
ATOM 1428 C C . TYR A 1 171 ? -4.661 -0.987 -16.596 1.00 92.44 171 TYR A C 1
ATOM 1430 O O . TYR A 1 171 ? -5.485 -1.771 -17.053 1.00 92.44 171 TYR A O 1
ATOM 1438 N N . ARG A 1 172 ? -4.990 0.252 -16.219 1.00 90.75 172 ARG A N 1
ATOM 1439 C CA . ARG A 1 172 ? -6.289 0.891 -16.490 1.00 90.75 172 ARG A CA 1
ATOM 1440 C C . ARG A 1 172 ? -6.227 1.852 -17.682 1.00 90.75 172 ARG A C 1
ATOM 1442 O O . ARG A 1 172 ? -7.116 2.680 -17.837 1.00 90.75 172 ARG A O 1
ATOM 1449 N N . ASP A 1 173 ? -5.151 1.810 -18.467 1.00 92.31 173 ASP A N 1
ATOM 1450 C CA . ASP A 1 173 ? -4.890 2.710 -19.598 1.00 92.31 173 ASP A CA 1
ATOM 1451 C C . ASP A 1 173 ? -4.837 4.208 -19.238 1.00 92.31 173 ASP A C 1
ATOM 1453 O O . ASP A 1 173 ? -4.934 5.091 -20.092 1.00 92.31 173 ASP A O 1
ATOM 1457 N N . HIS A 1 174 ? -4.601 4.542 -17.966 1.00 94.75 174 HIS A N 1
ATOM 1458 C CA . HIS A 1 174 ? -4.407 5.923 -17.517 1.00 94.75 174 HIS A CA 1
ATOM 1459 C C . HIS A 1 174 ? -2.956 6.372 -17.763 1.00 94.75 174 HIS A C 1
ATOM 1461 O O . HIS A 1 174 ? -2.244 6.749 -16.829 1.00 94.75 174 HIS A O 1
ATOM 1467 N N . TYR A 1 175 ? -2.495 6.330 -19.017 1.00 95.81 175 TYR A N 1
ATOM 1468 C CA . TYR A 1 175 ? -1.074 6.469 -19.364 1.00 95.81 175 TYR A CA 1
ATOM 1469 C C . TYR A 1 175 ? -0.422 7.763 -18.878 1.00 95.81 175 TYR A C 1
ATOM 1471 O O . TYR A 1 175 ? 0.704 7.718 -18.398 1.00 95.81 175 TYR A O 1
ATOM 1479 N N . LEU A 1 176 ? -1.118 8.904 -18.922 1.00 96.81 176 LEU A N 1
ATOM 1480 C CA . LEU A 1 176 ? -0.559 10.163 -18.414 1.00 96.81 176 LEU A CA 1
ATOM 1481 C C . LEU A 1 176 ? -0.279 10.097 -16.903 1.00 96.81 176 LEU A C 1
ATOM 1483 O O . LEU A 1 176 ? 0.783 10.512 -16.450 1.00 96.81 176 LEU A O 1
ATOM 1487 N N . GLN A 1 177 ? -1.218 9.545 -16.129 1.00 96.81 177 GLN A N 1
ATOM 1488 C CA . GLN A 1 177 ? -1.063 9.387 -14.680 1.00 96.81 177 GLN A CA 1
ATOM 1489 C C . GLN A 1 177 ? 0.004 8.336 -14.356 1.00 96.81 177 GLN A C 1
ATOM 1491 O O . GLN A 1 177 ? 0.810 8.532 -13.452 1.00 96.81 177 GLN A O 1
ATOM 1496 N N . ALA A 1 178 ? 0.029 7.234 -15.108 1.00 97.31 178 ALA A N 1
ATOM 1497 C CA . ALA A 1 178 ? 1.031 6.189 -14.953 1.00 97.31 178 ALA A CA 1
ATOM 1498 C C . ALA A 1 178 ? 2.446 6.707 -15.263 1.00 97.31 178 ALA A C 1
ATOM 1500 O O . ALA A 1 178 ? 3.368 6.452 -14.492 1.00 97.31 178 ALA A O 1
ATOM 1501 N N . ASP A 1 179 ? 2.616 7.484 -16.338 1.00 97.88 179 ASP A N 1
ATOM 1502 C CA . ASP A 1 179 ? 3.906 8.080 -16.695 1.00 97.88 179 ASP A CA 1
ATOM 1503 C C . ASP A 1 179 ? 4.350 9.124 -15.669 1.00 97.88 179 ASP A C 1
ATOM 1505 O O . ASP A 1 179 ? 5.513 9.140 -15.267 1.00 97.88 179 ASP A O 1
ATOM 1509 N N . GLN A 1 180 ? 3.427 9.960 -15.182 1.00 97.44 180 GLN A N 1
ATOM 1510 C CA . GLN A 1 180 ? 3.714 10.900 -14.099 1.00 97.44 180 GLN A CA 1
ATOM 1511 C C . GLN A 1 180 ? 4.305 10.170 -12.884 1.00 97.44 180 GLN A C 1
ATOM 1513 O O . GLN A 1 180 ? 5.374 10.562 -12.410 1.00 97.44 180 GLN A O 1
ATOM 1518 N N . GLN A 1 181 ? 3.685 9.071 -12.440 1.00 97.19 181 GLN A N 1
ATOM 1519 C CA . GLN A 1 181 ? 4.210 8.300 -11.310 1.00 97.19 181 GLN A CA 1
ATOM 1520 C C . GLN A 1 181 ? 5.509 7.573 -11.644 1.00 97.19 181 GLN A C 1
ATOM 1522 O O . GLN A 1 181 ? 6.419 7.566 -10.819 1.00 97.19 181 GLN A O 1
ATOM 1527 N N . ALA A 1 182 ? 5.671 7.046 -12.858 1.00 98.00 182 ALA A N 1
ATOM 1528 C CA . ALA A 1 182 ? 6.941 6.464 -13.285 1.00 98.00 182 ALA A CA 1
ATOM 1529 C C . ALA A 1 182 ? 8.098 7.480 -13.200 1.00 98.00 182 ALA A C 1
ATOM 1531 O O . ALA A 1 182 ? 9.186 7.146 -12.732 1.00 98.00 182 ALA A O 1
ATOM 1532 N N . ASN A 1 183 ? 7.863 8.741 -13.575 1.00 97.56 183 ASN A N 1
ATOM 1533 C CA . ASN A 1 183 ? 8.863 9.803 -13.444 1.00 97.56 183 ASN A CA 1
ATOM 1534 C C . ASN A 1 183 ? 9.130 10.181 -11.971 1.00 97.56 183 ASN A C 1
ATOM 1536 O O . ASN A 1 183 ? 10.277 10.462 -11.621 1.00 97.56 183 ASN A O 1
ATOM 1540 N N . VAL A 1 184 ? 8.121 10.141 -11.088 1.00 96.94 184 VAL A N 1
ATOM 1541 C CA . VAL A 1 184 ? 8.320 10.296 -9.631 1.00 96.94 184 VAL A CA 1
ATOM 1542 C C . VAL A 1 184 ? 9.239 9.197 -9.090 1.00 96.94 184 VAL A C 1
ATOM 1544 O O . VAL A 1 184 ? 10.184 9.502 -8.365 1.00 96.94 184 VAL A O 1
ATOM 1547 N N . LEU A 1 185 ? 9.031 7.941 -9.496 1.00 98.00 185 LEU A N 1
ATOM 1548 C CA . LEU A 1 185 ? 9.886 6.818 -9.096 1.00 98.00 185 LEU A CA 1
ATOM 1549 C C . LEU A 1 185 ? 11.330 7.008 -9.572 1.00 98.00 185 LEU A C 1
ATOM 1551 O O . LEU A 1 185 ? 12.266 6.828 -8.794 1.00 98.00 185 LEU A O 1
ATOM 1555 N N . LEU A 1 186 ? 11.530 7.423 -10.827 1.00 97.25 186 LEU A N 1
ATOM 1556 C CA . LEU A 1 186 ? 12.863 7.734 -11.350 1.00 97.25 186 LEU A CA 1
ATOM 1557 C C . LEU A 1 186 ? 13.535 8.859 -10.547 1.00 97.25 186 LEU A C 1
ATOM 1559 O O . LEU A 1 186 ? 14.699 8.722 -10.167 1.00 97.25 186 LEU A O 1
ATOM 1563 N N . ASN A 1 187 ? 12.809 9.928 -10.219 1.00 95.38 187 ASN A N 1
ATOM 1564 C CA . ASN A 1 187 ? 13.328 11.020 -9.391 1.00 95.38 187 ASN A CA 1
ATOM 1565 C C . ASN A 1 187 ? 13.692 10.569 -7.970 1.00 95.38 187 ASN A C 1
ATOM 1567 O O . ASN A 1 187 ? 14.720 10.990 -7.436 1.00 95.38 187 ASN A O 1
ATOM 1571 N N . GLU A 1 188 ? 12.912 9.675 -7.367 1.00 94.00 188 GLU A N 1
ATOM 1572 C CA . GLU A 1 188 ? 13.246 9.097 -6.065 1.00 94.00 188 GLU A CA 1
ATOM 1573 C C . GLU A 1 188 ? 14.530 8.251 -6.155 1.00 94.00 188 GLU A C 1
ATOM 1575 O O . GLU A 1 188 ? 15.406 8.368 -5.298 1.00 94.00 188 GLU A O 1
ATOM 1580 N N . THR A 1 189 ? 14.726 7.484 -7.240 1.00 93.25 189 THR A N 1
ATOM 1581 C CA . THR A 1 189 ? 15.989 6.750 -7.463 1.00 93.25 189 THR A CA 1
ATOM 1582 C C . THR A 1 189 ? 17.191 7.680 -7.629 1.00 93.25 189 THR A C 1
ATOM 1584 O O . THR A 1 189 ? 18.270 7.394 -7.108 1.00 93.25 189 THR A O 1
ATOM 1587 N N . LEU A 1 190 ? 17.009 8.819 -8.305 1.00 91.69 190 LEU A N 1
ATOM 1588 C CA . LEU A 1 190 ? 18.036 9.850 -8.447 1.00 91.69 190 LEU A CA 1
ATOM 1589 C C . LEU A 1 190 ? 18.367 10.486 -7.099 1.00 91.69 190 LEU A C 1
ATOM 1591 O O . LEU A 1 190 ? 19.538 10.718 -6.800 1.00 91.69 190 LEU A O 1
ATOM 1595 N N . THR A 1 191 ? 17.355 10.754 -6.278 1.00 90.19 191 THR A N 1
ATOM 1596 C CA . THR A 1 191 ? 17.542 11.306 -4.933 1.00 90.19 191 THR A CA 1
ATOM 1597 C C . THR A 1 191 ? 18.311 10.306 -4.073 1.00 90.19 191 THR A C 1
ATOM 1599 O O . THR A 1 191 ? 19.350 10.651 -3.512 1.00 90.19 191 THR A O 1
ATOM 1602 N N . LEU A 1 192 ? 17.902 9.033 -4.085 1.00 88.38 192 LEU A N 1
ATOM 1603 C CA . LEU A 1 192 ? 18.610 7.941 -3.421 1.00 88.38 192 LEU A CA 1
ATOM 1604 C C . LEU A 1 192 ? 20.056 7.794 -3.915 1.00 88.38 192 LEU A C 1
ATOM 1606 O O . LEU A 1 192 ? 20.944 7.533 -3.112 1.00 88.38 192 LEU A O 1
ATOM 1610 N N . GLN A 1 193 ? 20.340 7.955 -5.208 1.00 87.31 193 GLN A N 1
ATOM 1611 C CA . GLN A 1 193 ? 21.706 7.909 -5.748 1.00 87.31 193 GLN A CA 1
ATOM 1612 C C . GLN A 1 193 ? 22.555 9.104 -5.277 1.00 87.31 193 GLN A C 1
ATOM 1614 O O . GLN A 1 193 ? 23.737 8.945 -4.949 1.00 87.31 193 GLN A O 1
ATOM 1619 N N . ASN A 1 194 ? 21.954 10.295 -5.238 1.00 80.88 194 ASN A N 1
ATOM 1620 C CA . ASN A 1 194 ? 22.640 11.549 -4.935 1.00 80.88 194 ASN A CA 1
ATOM 1621 C C . ASN A 1 194 ? 22.878 11.774 -3.444 1.00 80.88 194 ASN A C 1
ATOM 1623 O O . ASN A 1 194 ? 23.857 12.431 -3.084 1.00 80.88 194 ASN A O 1
ATOM 1627 N N . THR A 1 195 ? 22.036 11.223 -2.569 1.00 77.69 195 THR A N 1
ATOM 1628 C CA . THR A 1 195 ? 22.207 11.417 -1.131 1.00 77.69 195 THR A CA 1
ATOM 1629 C C . THR A 1 195 ? 23.524 10.792 -0.669 1.00 77.69 195 THR A C 1
ATOM 1631 O O . THR A 1 195 ? 23.755 9.600 -0.869 1.00 77.69 195 THR A O 1
ATOM 1634 N N . PRO A 1 196 ? 24.437 11.553 -0.059 1.00 66.00 196 PRO A N 1
ATOM 1635 C CA . PRO A 1 196 ? 25.743 11.047 0.342 1.00 66.00 196 PRO A CA 1
ATOM 1636 C C . PRO A 1 196 ? 25.610 9.882 1.336 1.00 66.00 196 PRO A C 1
ATOM 1638 O O . PRO A 1 196 ? 24.771 9.896 2.231 1.00 66.00 196 PRO A O 1
ATOM 1641 N N . LEU A 1 197 ? 26.442 8.852 1.169 1.00 59.84 197 LEU A N 1
ATOM 1642 C CA . LEU A 1 197 ? 26.681 7.846 2.204 1.00 59.84 197 LEU A CA 1
ATOM 1643 C C . LEU A 1 197 ? 27.661 8.466 3.205 1.00 59.84 197 LEU A C 1
ATOM 1645 O O . LEU A 1 197 ? 28.864 8.47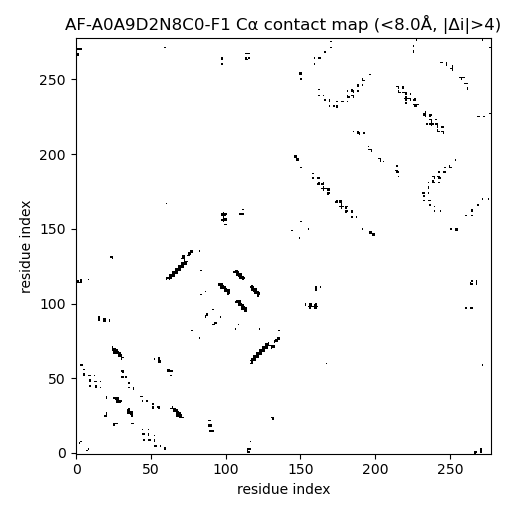4 2.948 1.00 59.84 197 LEU A O 1
ATOM 1649 N N . CYS A 1 198 ? 27.179 9.016 4.320 1.00 50.66 198 CYS A N 1
ATOM 1650 C CA . CYS A 1 198 ? 28.084 9.461 5.380 1.00 50.66 198 CYS A CA 1
ATOM 1651 C C . CYS A 1 198 ? 28.597 8.230 6.131 1.00 50.66 198 CYS A C 1
ATOM 1653 O O . CYS A 1 198 ? 27.993 7.784 7.100 1.00 50.66 198 CYS A O 1
ATOM 1655 N N . ARG A 1 199 ? 29.708 7.649 5.678 1.00 49.94 199 ARG A N 1
ATOM 1656 C CA . ARG A 1 199 ? 30.485 6.734 6.519 1.00 49.94 199 ARG A CA 1
ATOM 1657 C C . ARG A 1 199 ? 31.372 7.588 7.432 1.00 49.94 199 ARG A C 1
ATOM 1659 O O . ARG A 1 199 ? 32.147 8.393 6.930 1.00 49.94 199 ARG A O 1
ATOM 1666 N N . HIS A 1 200 ? 31.244 7.413 8.747 1.00 45.00 200 HIS A N 1
ATOM 1667 C CA . HIS A 1 200 ? 32.181 7.903 9.772 1.00 45.00 200 HIS A CA 1
ATOM 1668 C C . HIS A 1 200 ? 32.485 9.415 9.775 1.00 45.00 200 HIS A C 1
ATOM 1670 O O . HIS A 1 200 ? 33.588 9.829 9.430 1.00 45.00 200 HIS A O 1
ATOM 1676 N N . GLY A 1 201 ? 31.538 10.254 10.212 1.00 41.25 201 GLY A N 1
ATOM 1677 C CA . GLY A 1 201 ? 31.838 11.631 10.654 1.00 41.25 201 GLY A CA 1
ATOM 1678 C C . GLY A 1 201 ? 32.390 12.604 9.598 1.00 41.25 201 GLY A C 1
ATOM 1679 O O . GLY A 1 201 ? 32.693 13.749 9.927 1.00 41.25 201 GLY A O 1
ATOM 1680 N N . ALA A 1 202 ? 32.508 12.192 8.334 1.00 45.75 202 ALA A N 1
ATOM 1681 C CA . ALA A 1 202 ? 32.897 13.071 7.245 1.00 45.75 202 ALA A CA 1
ATOM 1682 C C . ALA A 1 202 ? 31.712 13.962 6.853 1.00 45.75 202 ALA A C 1
ATOM 1684 O O . ALA A 1 202 ? 30.629 13.473 6.525 1.00 45.75 202 ALA A O 1
ATOM 1685 N N . ILE A 1 203 ? 31.926 15.279 6.872 1.00 44.62 203 ILE A N 1
ATOM 1686 C CA . ILE A 1 203 ? 30.961 16.251 6.353 1.00 44.62 203 ILE A CA 1
ATOM 1687 C C . ILE A 1 203 ? 30.750 15.928 4.868 1.00 44.62 203 ILE A C 1
ATOM 1689 O O . ILE A 1 203 ? 31.738 15.874 4.126 1.00 44.62 203 ILE A O 1
ATOM 1693 N N . PRO A 1 204 ? 29.510 15.704 4.401 1.00 48.31 204 PRO A N 1
ATOM 1694 C CA . PRO A 1 204 ? 29.268 15.334 3.021 1.00 48.31 204 PRO A CA 1
ATOM 1695 C C . PRO A 1 204 ? 29.414 16.560 2.116 1.00 48.31 204 PRO A C 1
ATOM 1697 O O . PRO A 1 204 ? 28.443 17.162 1.672 1.00 48.31 204 PRO A O 1
ATOM 1700 N N . PHE A 1 205 ? 30.648 16.936 1.811 1.00 41.41 205 PHE A N 1
ATOM 1701 C CA . PHE A 1 205 ? 30.925 17.847 0.714 1.00 41.41 205 PHE A CA 1
ATOM 1702 C C . PHE A 1 205 ? 30.992 17.035 -0.580 1.00 41.41 205 PHE A C 1
ATOM 1704 O O . PHE A 1 205 ? 32.060 16.577 -0.983 1.00 41.41 205 PHE A O 1
ATOM 1711 N N . ARG A 1 206 ? 29.855 16.863 -1.266 1.00 52.16 206 ARG A N 1
ATOM 1712 C CA . ARG A 1 206 ? 29.895 16.569 -2.706 1.00 52.16 206 ARG A CA 1
ATOM 1713 C C . ARG A 1 206 ? 30.022 17.891 -3.456 1.00 52.16 206 ARG A C 1
ATOM 1715 O O . ARG A 1 206 ? 29.115 18.716 -3.434 1.00 52.16 206 ARG A O 1
ATOM 1722 N N . ARG A 1 207 ? 31.137 18.084 -4.165 1.00 43.12 207 ARG A N 1
ATOM 1723 C CA . ARG A 1 207 ? 31.156 19.002 -5.309 1.00 43.12 207 ARG A CA 1
ATOM 1724 C C . ARG A 1 207 ? 30.357 18.322 -6.418 1.00 43.12 207 ARG A C 1
ATOM 1726 O O . ARG A 1 207 ? 30.848 17.379 -7.029 1.00 43.12 207 ARG A O 1
ATOM 1733 N N . HIS A 1 208 ? 29.113 18.743 -6.627 1.00 50.09 208 HIS A N 1
ATOM 1734 C CA . HIS A 1 208 ? 28.344 18.318 -7.794 1.00 50.09 208 HIS A CA 1
ATOM 1735 C C . HIS A 1 208 ? 29.117 18.665 -9.076 1.00 50.09 208 HIS A C 1
ATOM 1737 O O . HIS A 1 208 ? 29.638 19.773 -9.196 1.00 50.09 208 HIS A O 1
ATOM 1743 N N . GLY A 1 209 ? 29.171 17.726 -10.026 1.00 50.41 209 GLY A N 1
ATOM 1744 C CA . GLY A 1 209 ? 29.673 17.977 -11.379 1.00 50.41 209 GLY A CA 1
ATOM 1745 C C . GLY A 1 209 ? 30.915 17.179 -11.774 1.00 50.41 209 GLY A C 1
ATOM 1746 O O . GLY A 1 209 ? 32.020 17.706 -11.774 1.00 50.41 209 GLY A O 1
ATOM 1747 N N . SER A 1 210 ? 30.725 15.935 -12.224 1.00 54.91 210 SER A N 1
ATOM 1748 C CA . SER A 1 210 ? 31.545 15.359 -13.304 1.00 54.91 210 SER A CA 1
ATOM 1749 C C . SER A 1 210 ? 30.873 14.123 -13.920 1.00 54.91 210 SER A C 1
ATOM 1751 O O . SER A 1 210 ? 31.061 13.012 -13.452 1.00 54.91 210 SER A O 1
ATOM 1753 N N . ARG A 1 211 ? 30.076 14.312 -14.987 1.00 69.38 211 ARG A N 1
ATOM 1754 C CA . ARG A 1 211 ? 29.589 13.241 -15.895 1.00 69.38 211 ARG A CA 1
ATOM 1755 C C . ARG A 1 211 ? 28.946 12.005 -15.227 1.00 69.38 211 ARG A C 1
ATOM 1757 O O . ARG A 1 211 ? 28.961 10.928 -15.817 1.00 69.38 211 ARG A O 1
ATOM 1764 N N . GLU A 1 212 ? 28.394 12.138 -14.021 1.00 77.94 212 GLU A N 1
ATOM 1765 C CA . GLU A 1 212 ? 27.730 11.024 -13.342 1.00 77.94 212 GLU A CA 1
ATOM 1766 C C . GLU A 1 212 ? 26.511 10.577 -14.154 1.00 77.94 212 GLU A C 1
ATOM 1768 O O . GLU A 1 212 ? 25.676 11.390 -14.553 1.00 77.94 212 GLU A O 1
ATOM 1773 N N . VAL A 1 213 ? 26.429 9.275 -14.419 1.00 87.00 213 VAL A N 1
ATOM 1774 C CA . VAL A 1 213 ? 25.339 8.682 -15.193 1.00 87.00 213 VAL A CA 1
ATOM 1775 C C . VAL A 1 213 ? 24.207 8.296 -14.234 1.00 87.00 213 VAL A C 1
ATOM 1777 O O . VAL A 1 213 ? 24.470 7.642 -13.215 1.00 87.00 213 VAL A O 1
ATOM 1780 N N . PRO A 1 214 ? 22.947 8.667 -14.522 1.00 91.00 214 PRO A N 1
ATOM 1781 C CA . PRO A 1 214 ? 21.799 8.194 -13.758 1.00 91.00 214 PRO A CA 1
ATOM 1782 C C . PRO A 1 214 ? 21.755 6.665 -13.707 1.00 91.00 214 PRO A C 1
ATOM 1784 O O . PRO A 1 214 ? 21.697 6.006 -14.743 1.00 91.00 214 PRO A O 1
ATOM 1787 N N . ALA A 1 215 ? 21.756 6.083 -12.509 1.00 92.00 215 ALA A N 1
ATOM 1788 C CA . ALA A 1 215 ? 21.895 4.640 -12.328 1.00 92.00 215 ALA A CA 1
ATOM 1789 C C . ALA A 1 215 ? 20.758 3.840 -12.981 1.00 92.00 215 ALA A C 1
ATOM 1791 O O . ALA A 1 215 ? 20.989 2.702 -13.387 1.00 92.00 215 ALA A O 1
ATOM 1792 N N . TYR A 1 216 ? 19.567 4.436 -13.114 1.00 93.62 216 TYR A N 1
ATOM 1793 C CA . TYR A 1 216 ? 18.424 3.800 -13.770 1.00 93.62 216 TYR A CA 1
ATOM 1794 C C . TYR A 1 216 ? 18.629 3.596 -15.272 1.00 93.62 216 TYR A C 1
ATOM 1796 O O . TYR A 1 216 ? 18.056 2.673 -15.832 1.00 93.62 216 TYR A O 1
ATOM 1804 N N . THR A 1 217 ? 19.482 4.396 -15.921 1.00 94.25 217 THR A N 1
ATOM 1805 C CA . THR A 1 217 ? 19.788 4.244 -17.358 1.00 94.25 217 THR A CA 1
ATOM 1806 C C . THR A 1 217 ? 20.680 3.038 -17.652 1.00 94.25 217 THR A C 1
ATOM 1808 O O . THR A 1 217 ? 20.830 2.654 -18.806 1.00 94.25 217 THR A O 1
ATOM 1811 N N . LEU A 1 218 ? 21.264 2.427 -16.614 1.00 93.19 218 LEU A N 1
ATOM 1812 C CA . LEU A 1 218 ? 22.040 1.190 -16.727 1.00 93.19 218 LEU A CA 1
ATOM 1813 C C . LEU A 1 218 ? 21.151 -0.060 -16.750 1.00 93.19 218 LEU A C 1
ATOM 1815 O O . LEU A 1 218 ? 21.650 -1.152 -17.013 1.00 93.19 218 LEU A O 1
ATOM 1819 N N . VAL A 1 219 ? 19.864 0.081 -16.426 1.00 94.44 219 VAL A N 1
ATOM 1820 C CA . VAL A 1 219 ? 18.873 -0.981 -16.582 1.00 94.44 219 VAL A CA 1
ATOM 1821 C C . VAL A 1 219 ? 18.222 -0.783 -17.937 1.00 94.44 219 VAL A C 1
ATOM 1823 O O . VAL A 1 219 ? 17.585 0.242 -18.165 1.00 94.44 219 VAL A O 1
ATOM 1826 N N . ASP A 1 220 ? 18.391 -1.757 -18.826 1.00 92.75 220 ASP A N 1
ATOM 1827 C CA . ASP A 1 220 ? 17.766 -1.724 -20.141 1.00 92.75 220 ASP A CA 1
ATOM 1828 C C . ASP A 1 220 ? 16.231 -1.751 -19.987 1.00 92.75 220 ASP A C 1
ATOM 1830 O O . ASP A 1 220 ? 15.691 -2.770 -19.539 1.00 92.75 220 ASP A O 1
ATOM 1834 N N . PRO A 1 221 ? 15.506 -0.667 -20.326 1.00 86.50 221 PRO A N 1
ATOM 1835 C CA . PRO A 1 221 ? 14.050 -0.655 -20.237 1.00 86.50 221 PRO A CA 1
ATOM 1836 C C . PRO A 1 221 ? 13.418 -1.675 -21.188 1.00 86.50 221 PRO A C 1
ATOM 1838 O O . PRO A 1 221 ? 12.318 -2.159 -20.909 1.00 86.50 221 PRO A O 1
ATOM 1841 N N . ASP A 1 222 ? 14.112 -2.045 -22.271 1.00 88.06 222 ASP A N 1
ATOM 1842 C CA . ASP A 1 222 ? 13.608 -3.016 -23.229 1.00 88.06 222 ASP A CA 1
ATOM 1843 C C . ASP A 1 222 ? 13.639 -4.454 -22.696 1.00 88.06 222 ASP A C 1
ATOM 1845 O O . ASP A 1 222 ? 12.866 -5.291 -23.167 1.00 88.06 222 ASP A O 1
ATOM 1849 N N . SER A 1 223 ? 14.440 -4.706 -21.655 1.00 91.62 223 SER A N 1
ATOM 1850 C CA . SER A 1 223 ? 14.489 -5.975 -20.919 1.00 91.62 223 SER A CA 1
ATOM 1851 C C . SER A 1 223 ? 13.323 -6.178 -19.941 1.00 91.62 223 SER A C 1
ATOM 1853 O O . SER A 1 223 ? 13.248 -7.217 -19.283 1.00 91.62 223 SER A O 1
ATOM 1855 N N . CYS A 1 224 ? 12.406 -5.208 -19.826 1.00 94.50 224 CYS A N 1
ATOM 1856 C CA . CYS A 1 224 ? 11.195 -5.361 -19.026 1.00 94.50 224 CYS A CA 1
ATOM 1857 C C . CYS A 1 224 ? 10.360 -6.547 -19.556 1.00 94.50 224 CYS A C 1
ATOM 1859 O O . CYS A 1 224 ? 9.963 -6.532 -20.722 1.00 94.50 224 CYS A O 1
ATOM 1861 N N . PRO A 1 225 ? 10.040 -7.561 -18.728 1.00 93.44 225 PRO A N 1
ATOM 1862 C CA . PRO A 1 225 ? 9.314 -8.745 -19.191 1.00 93.44 225 PRO A CA 1
ATOM 1863 C C . PRO A 1 225 ? 7.801 -8.517 -19.322 1.00 93.44 225 PRO A C 1
ATOM 1865 O O . PRO A 1 225 ? 7.097 -9.374 -19.842 1.00 93.44 225 PRO A O 1
ATOM 1868 N N . PHE A 1 226 ? 7.289 -7.379 -18.850 1.00 93.25 226 PHE A N 1
ATOM 1869 C CA . PHE A 1 226 ? 5.857 -7.081 -18.763 1.00 93.25 226 PHE A CA 1
ATOM 1870 C C . PHE A 1 226 ? 5.429 -6.040 -19.796 1.00 93.25 226 PHE A C 1
ATOM 1872 O O . PHE A 1 226 ? 4.682 -5.114 -19.487 1.00 93.25 226 PHE A O 1
ATOM 1879 N N . ARG A 1 227 ? 5.983 -6.131 -21.001 1.00 89.69 227 ARG A N 1
ATOM 1880 C CA . ARG A 1 227 ? 5.707 -5.207 -22.103 1.00 89.69 227 ARG A CA 1
ATOM 1881 C C . ARG A 1 227 ? 4.437 -5.600 -22.844 1.00 89.69 227 ARG A C 1
ATOM 1883 O O . ARG A 1 227 ? 4.013 -6.746 -22.797 1.00 89.69 227 ARG A O 1
ATOM 1890 N N . SER A 1 228 ? 3.856 -4.642 -23.554 1.00 87.81 228 SER A N 1
ATOM 1891 C CA . SER A 1 228 ? 2.698 -4.854 -24.427 1.00 87.81 228 SER A CA 1
ATOM 1892 C C . SER A 1 228 ? 2.967 -4.352 -25.842 1.00 87.81 228 SER A C 1
ATOM 1894 O O . SER A 1 228 ? 3.870 -3.536 -26.050 1.00 87.81 228 SER A O 1
ATOM 1896 N N . ASP A 1 229 ? 2.070 -4.679 -26.768 1.00 83.56 229 ASP A N 1
ATOM 1897 C CA . ASP A 1 229 ? 2.104 -4.170 -28.144 1.00 83.56 229 ASP A CA 1
ATOM 1898 C C . ASP A 1 229 ? 1.890 -2.650 -28.237 1.00 83.56 229 ASP A C 1
ATOM 1900 O O . ASP A 1 229 ? 2.364 -2.007 -29.173 1.00 83.56 229 ASP A O 1
ATOM 1904 N N . THR A 1 230 ? 1.231 -2.038 -27.246 1.00 89.62 230 THR A N 1
ATOM 1905 C CA . THR A 1 230 ? 1.050 -0.582 -27.189 1.00 89.62 230 THR A CA 1
ATOM 1906 C C . THR A 1 230 ? 2.370 0.122 -26.833 1.00 89.62 230 THR A C 1
ATOM 1908 O O . THR A 1 230 ? 2.881 -0.070 -25.722 1.00 89.62 230 THR A O 1
ATOM 1911 N N . PRO A 1 231 ? 2.913 1.011 -27.695 1.00 90.25 231 PRO A N 1
ATOM 1912 C CA . PRO A 1 231 ? 4.196 1.674 -27.438 1.00 90.25 231 PRO A CA 1
ATOM 1913 C C . PRO A 1 231 ? 4.204 2.512 -26.155 1.00 90.25 231 PRO A C 1
ATOM 1915 O O . PRO A 1 231 ? 5.178 2.487 -25.404 1.00 90.25 231 PRO A O 1
ATOM 1918 N N . GLY A 1 232 ? 3.102 3.220 -25.876 1.00 93.19 232 GLY A N 1
ATOM 1919 C CA . GLY A 1 232 ? 2.954 4.038 -24.668 1.00 93.19 232 GLY A CA 1
ATOM 1920 C C . GLY A 1 232 ? 3.019 3.205 -23.389 1.00 93.19 232 GLY A C 1
ATOM 1921 O O . GLY A 1 232 ? 3.754 3.551 -22.468 1.00 93.19 232 GLY A O 1
ATOM 1922 N N . PHE A 1 233 ? 2.327 2.065 -23.365 1.00 95.88 233 PHE A N 1
ATOM 1923 C CA . PHE A 1 233 ? 2.371 1.144 -22.234 1.00 95.88 233 PHE A CA 1
ATOM 1924 C C . PHE A 1 233 ? 3.784 0.585 -22.037 1.00 95.88 233 PHE A C 1
ATOM 1926 O O . PHE A 1 233 ? 4.328 0.678 -20.940 1.00 95.88 233 PHE A O 1
ATOM 1933 N N . SER A 1 234 ? 4.411 0.071 -23.102 1.00 95.44 234 SER A N 1
ATOM 1934 C CA . SER A 1 234 ? 5.767 -0.494 -23.051 1.00 95.44 234 SER A CA 1
ATOM 1935 C C . SER A 1 234 ? 6.819 0.513 -22.582 1.00 95.44 234 SER A C 1
ATOM 1937 O O . SER A 1 234 ? 7.700 0.166 -21.797 1.00 95.44 234 SER A O 1
ATOM 1939 N N . MET A 1 235 ? 6.715 1.770 -23.017 1.00 96.56 235 MET A N 1
ATOM 1940 C CA . MET A 1 235 ? 7.588 2.849 -22.557 1.00 96.56 235 MET A CA 1
ATOM 1941 C C . MET A 1 235 ? 7.436 3.091 -21.047 1.00 96.56 235 MET A C 1
ATOM 1943 O O . MET A 1 235 ? 8.436 3.164 -20.332 1.00 96.56 235 MET A O 1
ATOM 1947 N N . ILE A 1 236 ? 6.199 3.205 -20.552 1.00 97.88 236 ILE A N 1
ATOM 1948 C CA . ILE A 1 236 ? 5.922 3.458 -19.128 1.00 97.88 236 ILE A CA 1
ATOM 1949 C C . ILE A 1 236 ? 6.347 2.256 -18.276 1.00 97.88 236 ILE A C 1
ATOM 1951 O O . ILE A 1 236 ? 7.018 2.433 -17.258 1.00 97.88 236 ILE A O 1
ATOM 1955 N N . ALA A 1 237 ? 6.030 1.036 -18.717 1.00 97.75 237 ALA A N 1
ATOM 1956 C CA . ALA A 1 237 ? 6.492 -0.210 -18.110 1.00 97.75 237 ALA A CA 1
ATOM 1957 C C . ALA A 1 237 ? 8.023 -0.226 -17.974 1.00 97.75 237 ALA A C 1
ATOM 1959 O O . ALA A 1 237 ? 8.544 -0.436 -16.879 1.00 97.75 237 ALA A O 1
ATOM 1960 N N . GLY A 1 238 ? 8.751 0.097 -19.048 1.00 97.75 238 GLY A N 1
ATOM 1961 C CA . GLY A 1 238 ? 10.211 0.194 -19.031 1.00 97.75 238 GLY A CA 1
ATOM 1962 C C . GLY A 1 238 ? 10.740 1.171 -17.974 1.00 97.75 238 GLY A C 1
ATOM 1963 O O . GLY A 1 238 ? 11.681 0.837 -17.252 1.00 97.75 238 GLY A O 1
ATOM 1964 N N . LYS A 1 239 ? 10.104 2.341 -17.804 1.00 98.06 239 LYS A N 1
ATOM 1965 C CA . LYS A 1 239 ? 10.471 3.315 -16.757 1.00 98.06 239 LYS A CA 1
ATOM 1966 C C . LYS A 1 239 ? 10.259 2.763 -15.346 1.00 98.06 239 LYS A C 1
ATOM 1968 O O . LYS A 1 239 ? 11.163 2.864 -14.517 1.00 98.06 239 LYS A O 1
ATOM 1973 N N . VAL A 1 240 ? 9.092 2.172 -15.069 1.00 98.25 240 VAL A N 1
ATOM 1974 C CA . VAL A 1 240 ? 8.782 1.580 -13.753 1.00 98.25 240 VAL A CA 1
ATOM 1975 C C . VAL A 1 240 ? 9.745 0.432 -13.441 1.00 98.25 240 VAL A C 1
ATOM 1977 O O . VAL A 1 240 ? 10.271 0.343 -12.331 1.00 98.25 240 VAL A O 1
ATOM 1980 N N . TYR A 1 241 ? 10.041 -0.413 -14.429 1.00 98.38 241 TYR A N 1
ATOM 1981 C CA . TYR A 1 241 ? 11.003 -1.505 -14.302 1.00 98.38 241 TYR A CA 1
ATOM 1982 C C . TYR A 1 241 ? 12.415 -0.993 -13.989 1.00 98.38 241 TYR A C 1
ATOM 1984 O O . TYR A 1 241 ? 13.014 -1.395 -12.991 1.00 98.38 241 TYR A O 1
ATOM 1992 N N . ALA A 1 242 ? 12.926 -0.043 -14.778 1.00 97.94 242 ALA A N 1
ATOM 1993 C CA . ALA A 1 242 ? 14.246 0.542 -14.558 1.00 97.94 242 ALA A CA 1
ATOM 1994 C C . ALA A 1 242 ? 14.363 1.209 -13.176 1.00 97.94 242 ALA A C 1
ATOM 1996 O O . ALA A 1 242 ? 15.362 1.010 -12.475 1.00 97.94 242 ALA A O 1
ATOM 1997 N N . ALA A 1 243 ? 13.329 1.947 -12.753 1.00 98.00 243 ALA A N 1
ATOM 1998 C CA . ALA A 1 243 ? 13.270 2.577 -11.438 1.00 98.00 243 ALA A CA 1
ATOM 1999 C C . ALA A 1 243 ? 13.292 1.539 -10.308 1.00 98.00 243 ALA A C 1
ATOM 2001 O O . ALA A 1 243 ? 14.129 1.622 -9.414 1.00 98.00 243 ALA A O 1
ATOM 2002 N N . THR A 1 244 ? 12.416 0.536 -10.351 1.00 97.69 244 THR A N 1
ATOM 2003 C CA . THR A 1 244 ? 12.266 -0.457 -9.270 1.00 97.69 244 THR A CA 1
ATOM 2004 C C . THR A 1 244 ? 13.498 -1.344 -9.115 1.00 97.69 244 THR A C 1
ATOM 2006 O O . THR A 1 244 ? 13.986 -1.508 -7.998 1.00 97.69 244 THR A O 1
ATOM 2009 N N . VAL A 1 245 ? 14.080 -1.828 -10.219 1.00 97.31 245 VAL A N 1
ATOM 2010 C CA . VAL A 1 245 ? 15.344 -2.589 -10.199 1.00 97.31 245 VAL A CA 1
ATOM 2011 C C . VAL A 1 245 ? 16.479 -1.749 -9.614 1.00 97.31 245 VAL A C 1
ATOM 2013 O O . VAL A 1 245 ? 17.274 -2.229 -8.803 1.00 97.31 245 VAL A O 1
ATOM 2016 N N . THR A 1 246 ? 16.566 -0.484 -10.022 1.00 96.31 246 THR A N 1
ATOM 2017 C CA . THR A 1 246 ? 17.635 0.411 -9.573 1.00 96.31 246 THR A CA 1
ATOM 2018 C C . THR A 1 246 ? 17.487 0.780 -8.109 1.00 96.31 246 THR A C 1
ATOM 2020 O O . THR A 1 246 ? 18.478 0.739 -7.382 1.00 96.31 246 THR A O 1
ATOM 2023 N N . TYR A 1 247 ? 16.273 1.116 -7.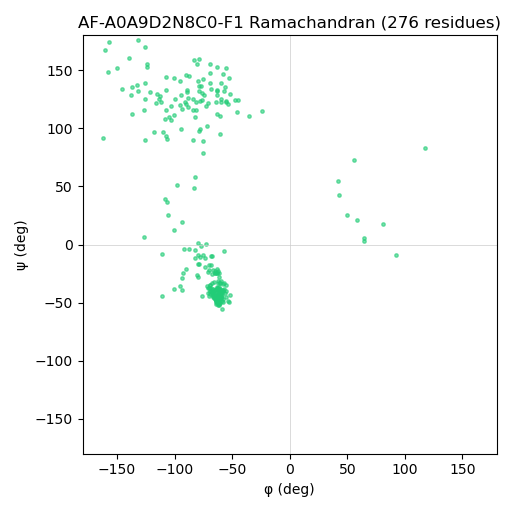674 1.00 96.00 247 TYR A N 1
ATOM 2024 C CA . TYR A 1 247 ? 15.992 1.490 -6.297 1.00 96.00 247 TYR A CA 1
ATOM 2025 C C . TYR A 1 247 ? 16.338 0.352 -5.341 1.00 96.00 247 TYR A C 1
ATOM 2027 O O . TYR A 1 247 ? 17.122 0.572 -4.422 1.00 96.00 247 TYR A O 1
ATOM 2035 N N . ASP A 1 248 ? 15.853 -0.866 -5.612 1.00 95.00 248 ASP A N 1
ATOM 2036 C CA . ASP A 1 248 ? 16.091 -2.052 -4.776 1.00 95.00 248 ASP A CA 1
ATOM 2037 C C . ASP A 1 248 ? 17.595 -2.367 -4.653 1.00 95.00 248 ASP A C 1
ATOM 2039 O O . ASP A 1 248 ? 18.114 -2.636 -3.567 1.00 95.00 248 ASP A O 1
ATOM 2043 N N . ARG A 1 249 ? 18.344 -2.222 -5.756 1.00 92.94 249 ARG A N 1
ATOM 2044 C CA . ARG A 1 249 ? 19.808 -2.362 -5.759 1.00 92.94 249 ARG A CA 1
ATOM 2045 C C . ARG A 1 249 ? 20.498 -1.292 -4.909 1.00 92.94 249 ARG A C 1
ATOM 2047 O O . ARG A 1 249 ? 21.394 -1.617 -4.132 1.00 92.94 249 ARG A O 1
ATOM 2054 N N . LEU A 1 250 ? 20.128 -0.020 -5.074 1.00 90.88 250 LEU A N 1
ATOM 2055 C CA . LEU A 1 250 ? 20.752 1.097 -4.356 1.00 90.88 250 LEU A CA 1
ATOM 2056 C C . LEU A 1 250 ? 20.439 1.059 -2.856 1.00 90.88 250 LEU A C 1
ATOM 2058 O O . LEU A 1 250 ? 21.321 1.338 -2.044 1.00 90.88 250 LEU A O 1
ATOM 2062 N N . ILE A 1 251 ? 19.208 0.710 -2.473 1.00 89.88 251 ILE A N 1
ATOM 2063 C CA . ILE A 1 251 ? 18.814 0.667 -1.063 1.00 89.88 251 ILE A CA 1
ATOM 2064 C C . ILE A 1 251 ? 19.481 -0.498 -0.329 1.00 89.88 251 ILE A C 1
ATOM 2066 O O . ILE A 1 251 ? 19.953 -0.302 0.786 1.00 89.88 251 ILE A O 1
ATOM 2070 N N . THR A 1 252 ? 19.648 -1.656 -0.976 1.00 88.06 252 THR A N 1
ATOM 2071 C CA . THR A 1 252 ? 20.369 -2.811 -0.408 1.00 88.06 252 THR A CA 1
ATOM 2072 C C . THR A 1 252 ? 21.831 -2.469 -0.087 1.00 88.06 252 THR A C 1
ATOM 2074 O O . THR A 1 252 ? 22.385 -2.924 0.910 1.00 88.06 252 THR A O 1
ATOM 2077 N N . GLN A 1 253 ? 22.461 -1.593 -0.880 1.00 83.75 253 GLN A N 1
ATOM 2078 C CA . GLN A 1 253 ? 23.818 -1.098 -0.607 1.00 83.75 253 GLN A CA 1
ATOM 2079 C C . GLN A 1 253 ? 23.889 -0.140 0.596 1.00 83.75 253 GLN A C 1
ATOM 2081 O O . GLN A 1 253 ? 24.962 0.029 1.179 1.00 83.75 253 GLN A O 1
ATOM 2086 N N . ARG A 1 254 ? 22.775 0.516 0.949 1.00 79.00 254 ARG A N 1
ATOM 2087 C CA . ARG A 1 254 ? 22.688 1.490 2.054 1.00 79.00 254 ARG A CA 1
ATOM 2088 C C . ARG A 1 254 ? 22.193 0.876 3.354 1.00 79.00 254 ARG A C 1
ATOM 2090 O O . ARG A 1 254 ? 22.657 1.272 4.418 1.00 79.00 254 ARG A O 1
ATOM 2097 N N . THR A 1 255 ? 21.281 -0.080 3.254 1.00 79.06 255 THR A N 1
ATOM 2098 C CA . THR A 1 255 ? 20.615 -0.724 4.380 1.00 79.06 255 THR A CA 1
ATOM 2099 C C . THR A 1 255 ? 20.810 -2.234 4.244 1.00 79.06 255 THR A C 1
ATOM 2101 O O . THR A 1 255 ? 19.986 -2.894 3.626 1.00 79.06 255 THR A O 1
ATOM 2104 N N . PRO A 1 256 ? 21.885 -2.821 4.801 1.00 77.00 256 PRO A N 1
ATOM 2105 C CA . PRO A 1 256 ? 22.162 -4.251 4.630 1.00 77.00 256 PRO A CA 1
ATOM 2106 C C . PRO A 1 256 ? 21.073 -5.183 5.182 1.00 77.00 256 PRO A C 1
ATOM 2108 O O . PRO A 1 256 ? 20.951 -6.316 4.735 1.00 77.00 256 PRO A O 1
ATOM 2111 N N . SER A 1 257 ? 20.288 -4.715 6.157 1.00 80.00 257 SER A N 1
ATOM 2112 C CA . SER A 1 257 ? 19.146 -5.444 6.721 1.00 80.00 257 SER A CA 1
ATOM 2113 C C . SER A 1 257 ? 17.864 -5.319 5.895 1.00 80.00 257 SER A C 1
ATOM 2115 O O . SER A 1 257 ? 16.858 -5.932 6.247 1.00 80.00 257 SER A O 1
ATOM 2117 N N . TYR A 1 258 ? 17.864 -4.512 4.831 1.00 84.81 258 TYR A N 1
ATOM 2118 C CA . TYR A 1 258 ? 16.695 -4.320 3.986 1.00 84.81 258 TYR A CA 1
ATOM 2119 C C . TYR A 1 258 ? 16.425 -5.593 3.168 1.00 84.81 258 TYR A C 1
ATOM 2121 O O . TYR A 1 258 ? 17.297 -6.024 2.408 1.00 84.81 258 TYR A O 1
ATOM 2129 N N . PRO A 1 259 ? 15.230 -6.197 3.288 1.00 84.75 259 PRO A N 1
ATOM 2130 C CA . PRO A 1 259 ? 14.839 -7.286 2.410 1.00 84.75 259 PRO A CA 1
ATOM 2131 C C . PRO A 1 259 ? 14.488 -6.717 1.032 1.00 84.75 259 PRO A C 1
ATOM 2133 O O . PRO A 1 259 ? 13.660 -5.811 0.944 1.00 84.75 259 PRO A O 1
ATOM 2136 N N . GLU A 1 260 ? 15.079 -7.263 -0.034 1.00 89.00 260 GLU A N 1
ATOM 2137 C CA . GLU A 1 260 ? 14.695 -6.929 -1.412 1.00 89.00 260 GLU A CA 1
ATOM 2138 C C . GLU A 1 260 ? 13.179 -7.085 -1.601 1.00 89.00 260 GLU A C 1
ATOM 2140 O O . GLU A 1 260 ? 12.609 -8.125 -1.263 1.00 89.00 260 GLU A O 1
ATOM 2145 N N . ARG A 1 261 ? 12.522 -6.057 -2.152 1.00 93.19 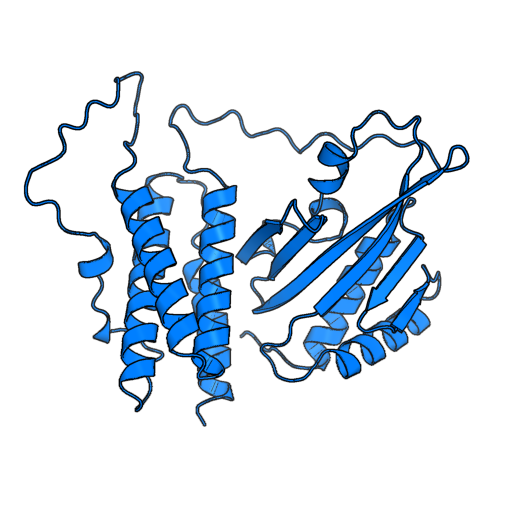261 ARG A N 1
ATOM 2146 C CA . ARG A 1 261 ? 11.058 -6.039 -2.350 1.00 93.19 261 ARG A CA 1
ATOM 2147 C C . ARG A 1 261 ? 10.651 -6.120 -3.820 1.00 93.19 261 ARG A C 1
ATOM 2149 O O . ARG A 1 261 ? 9.470 -6.310 -4.115 1.00 93.19 261 ARG A O 1
ATOM 2156 N N . ARG A 1 262 ? 11.598 -6.037 -4.769 1.00 95.12 262 ARG A N 1
ATOM 2157 C CA . ARG A 1 262 ? 11.279 -6.090 -6.211 1.00 95.12 262 ARG A CA 1
ATOM 2158 C C . ARG A 1 262 ? 10.549 -7.365 -6.619 1.00 95.12 262 ARG A C 1
ATOM 2160 O O . ARG A 1 262 ? 9.700 -7.312 -7.498 1.00 95.12 262 ARG A O 1
ATOM 2167 N N . GLN A 1 263 ? 10.862 -8.496 -5.983 1.00 94.94 263 GLN A N 1
ATOM 2168 C CA . GLN A 1 263 ? 10.251 -9.783 -6.323 1.00 94.94 263 GLN A CA 1
ATOM 2169 C C . GLN A 1 263 ? 8.763 -9.817 -5.963 1.00 94.94 263 GLN A C 1
ATOM 2171 O O . GLN A 1 263 ? 7.965 -10.320 -6.750 1.00 94.94 263 GLN A O 1
ATOM 2176 N N . ASP A 1 264 ? 8.381 -9.214 -4.835 1.00 95.56 264 ASP A N 1
ATOM 2177 C CA . ASP A 1 264 ? 6.976 -9.078 -4.444 1.00 95.56 264 ASP A CA 1
ATOM 2178 C C . ASP A 1 264 ? 6.221 -8.213 -5.468 1.00 95.56 264 ASP A C 1
ATOM 2180 O O . ASP A 1 264 ? 5.170 -8.608 -5.973 1.00 95.56 264 ASP A O 1
ATOM 2184 N N . LEU A 1 265 ? 6.798 -7.070 -5.868 1.00 96.31 265 LEU A N 1
ATOM 2185 C CA . LEU A 1 265 ? 6.210 -6.216 -6.906 1.00 96.31 265 LEU A CA 1
ATOM 2186 C C . LEU A 1 265 ? 6.094 -6.943 -8.256 1.00 96.31 265 LEU A C 1
ATOM 2188 O O . LEU A 1 265 ? 5.069 -6.833 -8.924 1.00 96.31 265 LEU A O 1
ATOM 2192 N N . PHE A 1 266 ? 7.120 -7.685 -8.676 1.00 96.56 266 PHE A N 1
ATOM 2193 C CA . PHE A 1 266 ? 7.105 -8.420 -9.944 1.00 96.56 266 PHE A CA 1
ATOM 2194 C C . PHE A 1 266 ? 6.106 -9.571 -9.939 1.00 96.56 266 PHE A C 1
ATOM 2196 O O . PHE A 1 266 ? 5.491 -9.834 -10.969 1.00 96.56 266 PHE A O 1
ATOM 2203 N N . ALA A 1 267 ? 5.883 -10.218 -8.796 1.00 95.56 267 ALA A N 1
ATOM 2204 C CA . ALA A 1 267 ? 4.822 -11.205 -8.663 1.00 95.56 267 ALA A CA 1
ATOM 2205 C C . ALA A 1 267 ? 3.434 -10.566 -8.861 1.00 95.56 267 ALA A C 1
ATOM 2207 O O . ALA A 1 267 ? 2.604 -11.132 -9.576 1.00 95.56 267 ALA A O 1
ATOM 2208 N N . ILE A 1 268 ? 3.203 -9.373 -8.294 1.00 94.94 268 ILE A N 1
ATOM 2209 C CA . ILE A 1 268 ? 1.956 -8.610 -8.483 1.00 94.94 268 ILE A CA 1
ATOM 2210 C C . ILE A 1 268 ? 1.812 -8.203 -9.953 1.00 94.94 268 ILE A C 1
ATOM 2212 O O . ILE A 1 268 ? 0.763 -8.396 -10.566 1.00 94.94 268 ILE A O 1
ATOM 2216 N N . TRP A 1 269 ? 2.885 -7.680 -10.545 1.00 94.94 269 TRP A N 1
ATOM 2217 C CA . TRP A 1 269 ? 2.894 -7.241 -11.935 1.00 94.94 269 TRP A CA 1
ATOM 2218 C C . TRP A 1 269 ? 2.624 -8.400 -12.900 1.00 94.94 269 TRP A C 1
ATOM 2220 O O . TRP A 1 269 ? 1.795 -8.270 -13.798 1.00 94.94 269 TRP A O 1
ATOM 2230 N N . ASN A 1 270 ? 3.247 -9.558 -12.680 1.00 94.50 270 ASN A N 1
ATOM 2231 C CA . ASN A 1 270 ? 2.998 -10.762 -13.465 1.00 94.50 270 ASN A CA 1
ATOM 2232 C C . ASN A 1 270 ? 1.528 -11.201 -13.398 1.00 94.50 270 ASN A C 1
ATOM 2234 O O . ASN A 1 270 ? 0.949 -11.600 -14.411 1.00 94.50 270 ASN A O 1
ATOM 2238 N N . PHE A 1 271 ? 0.905 -11.108 -12.220 1.00 92.94 271 PHE A N 1
ATOM 2239 C CA . PHE A 1 271 ? -0.518 -11.400 -12.072 1.00 92.94 271 PHE A CA 1
ATOM 2240 C C . PHE A 1 271 ? -1.381 -10.434 -12.900 1.00 92.94 271 PHE A C 1
ATOM 2242 O O . PHE A 1 271 ? -2.218 -10.892 -13.678 1.00 92.94 271 PHE A O 1
ATOM 2249 N N . TYR A 1 272 ? -1.135 -9.119 -12.816 1.00 91.75 272 TYR A N 1
ATOM 2250 C CA . TYR A 1 272 ? -1.843 -8.142 -13.656 1.00 91.75 272 TYR A CA 1
ATOM 2251 C C . TYR A 1 272 ? -1.650 -8.436 -15.142 1.00 91.75 272 TYR A C 1
ATOM 2253 O O . TYR A 1 272 ? -2.627 -8.495 -15.882 1.00 91.75 272 TYR A O 1
ATOM 2261 N N . HIS A 1 273 ? -0.415 -8.698 -15.567 1.00 90.38 273 HIS A N 1
ATOM 2262 C CA . HIS A 1 273 ? -0.088 -8.957 -16.964 1.00 90.38 273 HIS A CA 1
ATOM 2263 C C . HIS A 1 273 ? -0.815 -10.193 -17.511 1.00 90.38 273 HIS A C 1
ATOM 2265 O O . HIS A 1 273 ? -1.496 -10.126 -18.527 1.00 90.38 273 HIS A O 1
ATOM 2271 N N . SER A 1 274 ? -0.742 -11.314 -16.792 1.00 88.81 274 SER A N 1
ATOM 2272 C CA . SER A 1 274 ? -1.346 -12.586 -17.217 1.00 88.81 274 SER A CA 1
ATOM 2273 C C . SER A 1 274 ? -2.880 -12.617 -17.174 1.00 88.81 274 SER A C 1
ATOM 2275 O O . SER A 1 274 ? -3.488 -13.498 -17.793 1.00 88.81 274 SER A O 1
ATOM 2277 N N . THR A 1 275 ? -3.497 -11.680 -16.448 1.00 84.25 275 THR A N 1
ATOM 2278 C CA . THR A 1 275 ? -4.955 -11.606 -16.264 1.00 84.25 275 THR A CA 1
ATOM 2279 C C . THR A 1 275 ? -5.602 -10.554 -17.163 1.00 84.25 275 THR A C 1
ATOM 2281 O O . THR A 1 275 ? -6.684 -10.800 -17.688 1.00 84.25 275 THR A O 1
ATOM 2284 N N . LEU A 1 276 ? -4.955 -9.399 -17.360 1.00 74.75 276 LEU A N 1
ATOM 2285 C CA . LEU A 1 276 ? -5.497 -8.288 -18.152 1.00 74.75 276 LEU A CA 1
ATOM 2286 C C . LEU A 1 276 ? -5.105 -8.282 -19.619 1.00 74.75 276 LEU A C 1
ATOM 2288 O O . LEU A 1 276 ? -5.806 -7.672 -20.417 1.00 74.75 276 LEU A O 1
ATOM 2292 N N . TYR A 1 277 ? -3.982 -8.903 -19.959 1.00 65.38 277 TYR A N 1
ATOM 2293 C CA . TYR A 1 277 ? -3.418 -8.879 -21.307 1.00 65.38 277 TYR A CA 1
ATOM 2294 C C . TYR A 1 277 ? -3.594 -10.227 -22.028 1.00 65.38 277 TYR A C 1
ATOM 2296 O O . TYR A 1 277 ? -2.711 -10.667 -22.761 1.00 65.38 277 TYR A O 1
ATOM 2304 N N . ARG A 1 278 ? -4.737 -10.895 -21.805 1.00 50.97 278 ARG A N 1
ATOM 2305 C CA . ARG A 1 278 ? -5.163 -12.049 -22.615 1.00 50.97 278 ARG A CA 1
ATOM 2306 C C . ARG A 1 278 ? -5.936 -11.619 -23.850 1.00 50.97 278 ARG A C 1
ATOM 2308 O O . ARG A 1 278 ? -6.831 -10.761 -23.697 1.00 50.97 278 ARG A O 1
#

Sequence (278 aa):
MIEINRETMREELLQRLISIFSLPETRFAVIKRLYIPKASDREALKDLAAQAVERCYHDFVSDIDIHVHVVLSPQSPFSREEYLRRIDRFGFREQECLGVIFAKETDTWRIILKNGMRYDFIFELTFDSQAEVFSLPPLSDEPRLPEVPLWPAENISRFWFESSYALTRLYRDHYLQADQQANVLLNETLTLQNTPLCRHGAIPFRRHGSREVPAYTLVDPDSCPFRSDTPGFSMIAGKVYAATVTYDRLITQRTPSYPERRQDLFAIWNFYHSTLYR

Organism: NCBI:txid2838598

Secondary structure (DSSP, 8-state):
----SHHHHHHHHHHHHHHHHHSTTEEEEEETTEEEE--S-HHHHHHHHHHHHHHH-SSTT-EEEEEEEEEE-TTSSS-HHHHHT-GGGGT--GGGEEEEEEEGGGTEEEEEETTS-EEEEEEEEEE-TTSPP-PPPPPS------SS-PPPHHHHHHHHHHHHHHHHHHTTT-HHHHHHHHHHHHHHHHHHHHS----TT--------S-PPPGGGGS-GGG-SS--SSHHHHHHHHHHHHHHHHHHHHHHHH-TTPPP-HHHHHHHHHHHHHHH--

Radius of gyration: 20.93 Å; Cα contacts (8 Å, |Δi|>4): 406; chains: 1; bounding box: 55×37×58 Å

Mean predicted aligned error: 6.53 Å

pLDDT: mean 87.31, std 13.7, range [41.25, 98.38]

Foldseek 3Di:
DFDQDLVVQLVVLLVLLVLLLVDQFWAWKAWLNQTGGSDPDSVSSSVSSSVSSVNQPPDSLTEIEIEIEGEAEPPAPDDPVRVLVPVVSSVDDPVQFQAWAQDPVQSWIWTAGLSGYTYTYGYDYDYDNPGDHDYDDPPPPPPPCPPKDADDVNLSRVLRSLLSVLLSCLLVVVLVVSLVSLVVLLVSLVVLVPPDTPDDPDDPDDPPDDPDDRQLVVQQLQPQPLADPDPSSSVSSSSSVSSLVSNLVSNCVRDVPDDRSVVSSVVNSVNSSVPRVD